Protein AF-A0A7S4RTB8-F1 (afdb_monomer)

Foldseek 3Di:
DDDPPVLLVLLVVLCVVLVHDPPDQPDPVPDDPCLAVVDDPQLSSLVSSLVSVCVVVVADLQQWKAFSVDRSVLNQIDRQNAHGQQALQTFIARSNVRYTDWLLVLVVSLVDPSVPDDCVPPDRSRSSNCSNPDHRPVVVVVVVVVVVLPDDPVPPDPPPPPPDDDPDPPPSPPPPPPPPDDPPPDDDPPPPPPSPPPPPDPVVVVVVPDDDDDDDDDPDDPVNVVVVVVVVVVVVVD

Radius of gyration: 23.36 Å; Cα contacts (8 Å, |Δi|>4): 187; chains: 1; bounding box: 62×58×66 Å

Nearest PDB structures (foldseek):
  7r77-assembly1_A  TM=8.085E-01  e=1.487E-06  Cryptococcus neoformans H99
  7t02-assembly1_A  TM=8.379E-01  e=3.139E-06  Cryptococcus neoformans H99
  7r76-assembly1_A  TM=8.372E-01  e=1.759E-05  Cryptococcus neoformans H99
  7r78-assembly1_A  TM=8.282E-01  e=3.505E-05  Cryptococcus neoformans H99

Organism: NCBI:txid311494

InterPro domains:
  IPR029063 S-adenosyl-L-methionine-dependent methyltransferase superfamily [SSF53335] (72-144)

Secondary structure (DSSP, 8-state):
-PPPHHHHHHHHHHHHHTT--TT--TTGGGSPTTSSTT--HHHHHHHHHHHHHHHHHT--TTT-EEESSS-GGG--EE-SSPPPPP-TT--EEETTTTEEPPHHHHHHHTT--GGGS--TT--HHHHHHHHHHSPPHHHHHHHHHHHHHH---S-SS--------------S----TT----TT---------TT-S----THHHHTTSS-----------HHHHHHHHHHHHHHHT-

Sequence (238 aa):
AACSRYTEALFRTKREELGLSAGERPYSGQRPQGWFPHGTEKMVQQLDIVHTAAERRGLDMSFLLADLSQQVSRGAWRDDGNAPTLTTCCQ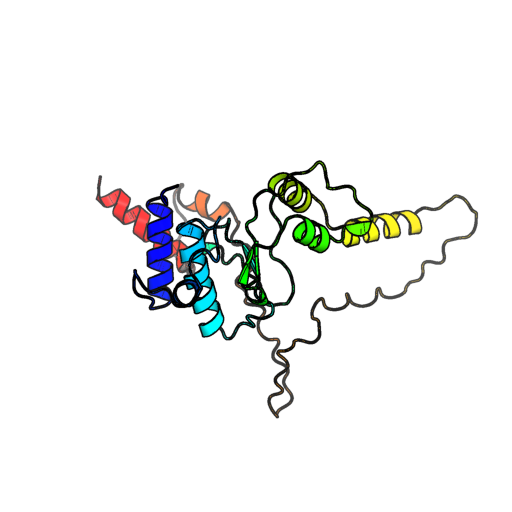LYCFARHRPVVGEECLWLQGFPIEALDLSAHTEAERIFLAGNAMSVPAVGAVLFAALTAVDWGGGGRVSRVERELPVPINAQRPDARQLVEPQGSAVLARCSQLLLDDDSEEAICAAAGETAPAEEAPWSRRAAVLVALLRDLAAER

Solvent-accessible surface area (backbone atoms only — not comparable to full-atom values): 14998 Å² total; per-residue (Å²): 131,84,76,52,73,67,58,50,52,51,49,52,52,54,30,53,78,65,74,43,60,97,83,65,44,84,50,64,66,77,51,65,89,73,69,59,77,86,58,46,72,69,37,52,54,44,47,25,50,52,47,54,53,32,62,77,68,69,52,46,51,76,36,26,28,35,41,52,60,56,61,80,86,70,59,53,51,29,48,80,70,48,77,57,87,62,39,52,73,58,39,39,31,30,57,64,74,67,40,70,62,51,23,70,56,44,29,45,74,34,54,48,67,63,95,81,51,90,57,85,90,52,53,62,67,54,34,28,28,51,32,23,70,51,75,42,41,65,62,56,50,51,53,53,51,53,50,64,73,68,56,83,86,79,74,92,64,78,77,75,80,74,85,60,78,72,74,71,72,75,57,82,65,57,82,56,96,71,75,74,80,64,101,75,86,72,87,70,74,75,71,71,67,85,75,78,62,80,85,77,58,72,65,71,66,60,65,77,76,62,86,86,80,83,96,68,93,71,86,68,52,74,64,57,53,51,53,54,51,53,52,48,55,64,60,70,76,109

Structure (mmCIF, N/CA/C/O backbone):
data_AF-A0A7S4RTB8-F1
#
_entry.id   AF-A0A7S4RTB8-F1
#
loop_
_atom_site.group_PDB
_atom_site.id
_atom_site.type_symbol
_atom_site.label_atom_id
_atom_site.label_alt_id
_atom_site.label_comp_id
_atom_site.label_asym_id
_atom_site.label_entity_id
_atom_site.label_seq_id
_atom_site.pdbx_PDB_ins_code
_atom_site.Cartn_x
_atom_site.Cartn_y
_atom_site.Cartn_z
_atom_site.occupancy
_atom_site.B_iso_or_equiv
_atom_site.auth_seq_id
_atom_site.auth_comp_id
_atom_site.auth_asym_id
_atom_site.auth_atom_id
_atom_site.pdbx_PDB_model_num
ATOM 1 N N . ALA A 1 1 ? -5.189 15.965 11.845 1.00 50.16 1 ALA A N 1
ATOM 2 C CA . ALA A 1 1 ? -6.258 16.695 11.133 1.00 50.16 1 ALA A CA 1
ATOM 3 C C . ALA A 1 1 ? -7.596 16.061 11.487 1.00 50.16 1 ALA A C 1
ATOM 5 O O . ALA A 1 1 ? -7.656 14.836 11.537 1.00 50.16 1 ALA A O 1
ATOM 6 N N . ALA A 1 2 ? -8.619 16.862 11.791 1.00 58.41 2 ALA A N 1
ATOM 7 C CA . ALA A 1 2 ? -9.965 16.345 12.036 1.00 58.41 2 ALA A CA 1
ATOM 8 C C . ALA A 1 2 ? -10.526 15.710 10.753 1.00 58.41 2 ALA A C 1
ATOM 10 O O . ALA A 1 2 ? -10.225 16.164 9.647 1.00 58.41 2 ALA A O 1
ATOM 11 N N . CYS A 1 3 ? -11.294 14.634 10.904 1.00 69.19 3 CYS A N 1
ATOM 12 C CA . CYS A 1 3 ? -11.954 13.966 9.793 1.00 69.19 3 CYS A CA 1
ATOM 13 C C . CYS A 1 3 ? -13.051 14.890 9.230 1.00 69.19 3 CYS A C 1
ATOM 15 O O . CYS A 1 3 ? -13.688 15.622 9.985 1.00 69.19 3 CYS A O 1
ATOM 17 N N . SER A 1 4 ? -13.266 14.917 7.912 1.00 84.75 4 SER A N 1
ATOM 18 C CA . SER A 1 4 ? -14.396 15.684 7.371 1.00 84.75 4 SER A CA 1
ATOM 19 C C . SER A 1 4 ? -15.713 15.005 7.764 1.00 84.75 4 SER A C 1
ATOM 21 O O . SER A 1 4 ? -15.767 13.778 7.849 1.00 84.75 4 SER A O 1
ATOM 23 N N . ARG A 1 5 ? -16.797 15.778 7.931 1.00 86.62 5 ARG A N 1
ATOM 24 C CA . ARG A 1 5 ? -18.135 15.228 8.243 1.00 86.62 5 ARG A CA 1
ATOM 25 C C . ARG A 1 5 ? -18.568 14.135 7.260 1.00 86.62 5 ARG A C 1
ATOM 27 O O . ARG A 1 5 ? -19.199 13.159 7.649 1.00 86.62 5 ARG A O 1
ATOM 34 N N . TYR A 1 6 ? -18.196 14.291 5.988 1.00 86.81 6 TYR A N 1
ATOM 35 C CA . TYR A 1 6 ? -18.439 13.291 4.951 1.00 86.81 6 TYR A CA 1
ATOM 36 C C . TYR A 1 6 ? -17.693 11.979 5.229 1.00 86.81 6 TYR A C 1
ATOM 38 O O . TYR A 1 6 ? -18.288 10.904 5.203 1.00 86.81 6 TYR A O 1
ATOM 46 N N . THR A 1 7 ? -16.401 12.057 5.551 1.00 86.06 7 THR A N 1
ATOM 47 C CA . THR A 1 7 ? -15.597 10.870 5.858 1.00 86.06 7 THR A CA 1
ATOM 48 C C . THR A 1 7 ? -16.079 10.182 7.139 1.00 86.06 7 THR A C 1
ATOM 50 O O . THR A 1 7 ? -16.134 8.955 7.183 1.00 86.06 7 THR A O 1
ATOM 53 N N . GLU A 1 8 ? -16.508 10.938 8.152 1.00 89.25 8 GLU A N 1
ATOM 54 C CA . GLU A 1 8 ? -17.132 10.379 9.362 1.00 89.25 8 GLU A CA 1
ATOM 55 C C . GLU A 1 8 ? -18.439 9.638 9.049 1.00 89.25 8 GLU A C 1
ATOM 57 O O . GLU A 1 8 ? -18.653 8.530 9.542 1.00 89.25 8 GLU A O 1
ATOM 62 N N . ALA A 1 9 ? -19.294 10.197 8.187 1.00 89.94 9 ALA A N 1
ATOM 63 C CA . ALA A 1 9 ? -20.524 9.538 7.752 1.00 89.94 9 ALA A CA 1
ATOM 64 C C . ALA A 1 9 ? -20.242 8.235 6.981 1.00 89.94 9 ALA A C 1
ATOM 66 O O . ALA A 1 9 ? -20.921 7.227 7.204 1.00 89.94 9 ALA A O 1
ATOM 67 N N . LEU A 1 10 ? -19.211 8.221 6.127 1.00 90.06 10 LEU A N 1
ATOM 68 C CA . LEU A 1 10 ? -18.758 7.006 5.444 1.00 90.06 10 LEU A CA 1
ATOM 69 C C . LEU A 1 10 ? -18.268 5.947 6.431 1.00 90.06 10 LEU A C 1
ATOM 71 O O . LEU A 1 10 ? -18.615 4.775 6.288 1.00 90.06 10 LEU A O 1
ATOM 75 N N . PHE A 1 11 ? -17.488 6.343 7.439 1.00 91.81 11 PHE A N 1
ATOM 76 C CA . PHE A 1 11 ? -17.044 5.421 8.476 1.00 91.81 11 PHE A CA 1
ATOM 77 C C . PHE A 1 11 ? -18.213 4.846 9.257 1.00 91.81 11 PHE A C 1
ATOM 79 O O . PHE A 1 11 ? -18.291 3.628 9.393 1.00 91.81 11 PHE A O 1
ATOM 86 N N . ARG A 1 12 ? -19.157 5.681 9.698 1.00 91.94 12 ARG A N 1
ATOM 87 C CA . ARG A 1 12 ? -20.367 5.223 10.387 1.00 91.94 12 ARG A CA 1
ATOM 88 C C . ARG A 1 12 ? -21.129 4.194 9.551 1.00 91.94 12 ARG A C 1
ATOM 90 O O . ARG A 1 12 ? -21.369 3.093 10.032 1.00 91.94 12 ARG A O 1
ATOM 97 N N . THR A 1 13 ? -21.383 4.504 8.280 1.00 92.56 13 THR A N 1
ATOM 98 C CA . THR A 1 13 ? -22.082 3.598 7.353 1.00 92.56 13 THR A CA 1
ATOM 99 C C . THR A 1 13 ? -21.343 2.266 7.204 1.00 92.56 13 THR A C 1
ATOM 101 O O . THR A 1 13 ? -21.940 1.200 7.317 1.00 92.56 13 THR A O 1
ATOM 104 N N . LYS A 1 14 ? -20.017 2.293 7.002 1.00 92.56 14 LYS A N 1
ATOM 105 C CA . LYS A 1 14 ? -19.217 1.064 6.875 1.00 92.56 14 LYS A CA 1
ATOM 106 C C . LYS A 1 14 ? -19.160 0.243 8.152 1.00 92.56 14 LYS A C 1
ATOM 108 O O . LYS A 1 14 ? -19.120 -0.981 8.079 1.00 92.56 14 LYS A O 1
ATOM 113 N N . ARG A 1 15 ? -19.170 0.890 9.311 1.00 93.81 15 ARG A N 1
ATOM 114 C CA . ARG A 1 15 ? -19.236 0.200 10.598 1.00 93.81 15 ARG A CA 1
ATOM 115 C C . ARG A 1 15 ? -20.595 -0.457 10.795 1.00 93.81 15 ARG A C 1
ATOM 117 O O . ARG A 1 15 ? -20.623 -1.630 11.137 1.00 93.81 15 ARG A O 1
ATOM 124 N N . GLU A 1 16 ? -21.686 0.234 10.483 1.00 94.00 16 GLU A N 1
ATOM 125 C CA . GLU A 1 16 ? -23.046 -0.317 10.529 1.00 94.00 16 GLU A CA 1
ATOM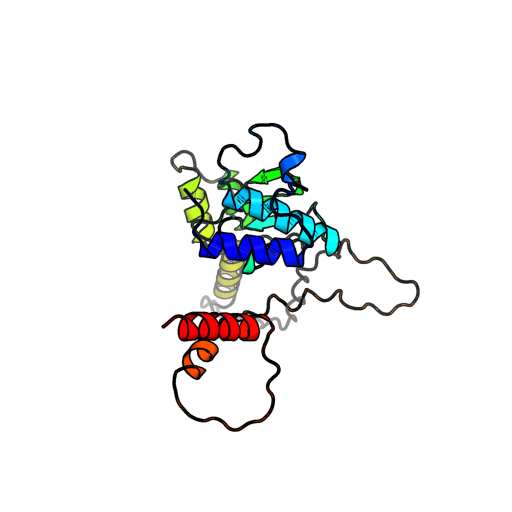 126 C C . GLU A 1 16 ? -23.216 -1.516 9.580 1.00 94.00 16 GLU A C 1
ATOM 128 O O . GLU A 1 16 ? -23.712 -2.559 10.003 1.00 94.00 16 GLU A O 1
ATOM 133 N N . GLU A 1 17 ? -22.720 -1.430 8.338 1.00 92.38 17 GLU A N 1
ATOM 134 C CA . GLU A 1 17 ? -22.683 -2.564 7.393 1.00 92.38 17 GLU A CA 1
ATOM 135 C C . GLU A 1 17 ? -21.934 -3.777 7.974 1.00 92.38 17 GLU A C 1
ATOM 137 O O . GLU A 1 17 ? -22.298 -4.933 7.744 1.00 92.38 17 GLU A O 1
ATOM 142 N N . LEU A 1 18 ? -20.873 -3.511 8.734 1.00 92.62 18 LEU A N 1
ATOM 143 C CA . LEU A 1 18 ? -20.081 -4.514 9.429 1.00 92.62 18 LEU A CA 1
ATOM 144 C C . LEU A 1 18 ? -20.578 -4.769 10.857 1.00 92.62 18 LEU A C 1
ATOM 146 O O . LEU A 1 18 ? -19.862 -5.397 11.621 1.00 92.62 18 LEU A O 1
ATOM 150 N N . GLY A 1 19 ? -21.776 -4.334 11.252 1.00 93.25 19 GLY A N 1
ATOM 151 C CA . GLY A 1 19 ? -22.317 -4.543 12.601 1.00 93.25 19 GLY A CA 1
ATOM 152 C C . GLY A 1 19 ? -21.387 -4.110 13.744 1.00 93.25 19 GLY A C 1
ATOM 153 O O . GLY A 1 19 ? -21.468 -4.684 14.824 1.00 93.25 19 GLY A O 1
ATOM 154 N N . LEU A 1 20 ? -20.483 -3.161 13.495 1.00 93.12 20 LEU A N 1
ATOM 155 C CA . LEU A 1 20 ? -19.553 -2.608 14.472 1.00 93.12 20 LEU A CA 1
ATOM 156 C C . LEU A 1 20 ? -20.195 -1.409 15.163 1.00 93.12 20 LEU A C 1
ATOM 158 O O . LEU A 1 20 ? -20.683 -0.487 14.502 1.00 93.12 20 LEU A O 1
ATOM 162 N N . SER A 1 21 ? -20.117 -1.355 16.490 1.00 92.19 21 SER A N 1
ATOM 163 C CA . SER A 1 21 ? -20.550 -0.163 17.232 1.00 92.19 21 SER A CA 1
ATOM 164 C C . SER A 1 21 ? -19.598 1.019 16.989 1.00 92.19 21 SER A C 1
ATOM 166 O O . SER A 1 21 ? -18.454 0.827 16.581 1.00 92.19 21 SER A O 1
ATOM 168 N N . ALA A 1 22 ? -20.020 2.264 17.230 1.00 85.50 22 ALA A N 1
ATOM 169 C CA . ALA A 1 22 ? -19.208 3.450 16.910 1.00 85.50 22 ALA A CA 1
ATOM 170 C C . ALA A 1 22 ? -17.823 3.476 17.599 1.00 85.50 22 ALA A C 1
ATOM 172 O O . ALA A 1 22 ? -16.861 3.973 17.019 1.00 85.50 22 ALA A O 1
ATOM 173 N N . GLY A 1 23 ? -17.710 2.918 18.809 1.00 87.19 23 GLY A N 1
ATOM 174 C CA . GLY A 1 23 ? -16.473 2.911 19.601 1.00 87.19 23 GLY A CA 1
ATOM 175 C C . GLY A 1 23 ? -15.638 1.633 19.503 1.00 87.19 23 GLY A C 1
ATOM 176 O O . GLY A 1 23 ? -14.578 1.560 20.116 1.00 87.19 23 GLY A O 1
ATOM 177 N N . GLU A 1 24 ? -16.098 0.616 18.776 1.00 93.75 24 GLU A N 1
ATOM 178 C CA . GLU A 1 24 ? -15.451 -0.699 18.753 1.00 93.75 24 GLU A CA 1
ATOM 179 C C . GLU A 1 24 ? -14.085 -0.671 18.054 1.00 93.75 24 GLU A C 1
ATOM 181 O O . GLU A 1 24 ? -13.944 -0.136 16.954 1.00 93.75 24 GLU A O 1
ATOM 186 N N . ARG A 1 25 ? -13.066 -1.278 18.660 1.00 94.88 25 ARG A N 1
ATOM 187 C CA . ARG A 1 25 ? -11.695 -1.294 18.123 1.00 94.88 25 ARG A CA 1
ATOM 188 C C . ARG A 1 25 ? -11.180 -2.725 18.001 1.00 94.88 25 ARG A C 1
ATOM 190 O O . ARG A 1 25 ? -10.267 -3.096 18.741 1.00 94.88 25 ARG A O 1
ATOM 197 N N . PRO A 1 26 ? -11.781 -3.545 17.121 1.00 94.88 26 PRO A N 1
ATOM 198 C CA . PRO A 1 26 ? -11.472 -4.968 17.030 1.00 94.88 26 PRO A CA 1
ATOM 199 C C . PRO A 1 26 ? -10.004 -5.219 16.689 1.00 94.88 26 PRO A C 1
ATOM 201 O O . PRO A 1 26 ? -9.429 -6.174 17.199 1.00 94.88 26 PRO A O 1
ATOM 204 N N . TYR A 1 27 ? -9.374 -4.340 15.903 1.00 95.81 27 TYR A N 1
ATOM 205 C CA . TYR A 1 27 ? -7.969 -4.475 15.539 1.00 95.81 27 TYR A CA 1
ATOM 206 C C . TYR A 1 27 ? -7.066 -3.577 16.374 1.00 95.81 27 TYR A C 1
ATOM 208 O O . TYR A 1 27 ? -6.118 -4.047 17.006 1.00 95.81 27 TYR A O 1
ATOM 216 N N . SER A 1 28 ? -7.336 -2.271 16.389 1.00 95.06 28 SER A N 1
ATOM 217 C CA . SER A 1 28 ? -6.425 -1.305 17.001 1.00 95.06 28 SER A CA 1
ATOM 218 C C . SER A 1 28 ? -6.445 -1.353 18.527 1.00 95.06 28 SER A C 1
ATOM 220 O O . SER A 1 28 ? -5.458 -0.974 19.150 1.00 95.06 28 SER A O 1
ATOM 222 N N . GLY A 1 29 ? -7.543 -1.815 19.136 1.00 94.31 29 GLY A N 1
ATOM 223 C CA . GLY A 1 29 ? -7.694 -1.918 20.590 1.00 94.31 29 GLY A CA 1
ATOM 224 C C . GLY A 1 29 ? -6.820 -3.003 21.217 1.00 94.31 29 GLY A C 1
ATOM 225 O O . GLY A 1 29 ? -6.511 -2.932 22.400 1.00 94.31 29 GLY A O 1
ATOM 226 N N . GLN A 1 30 ? -6.374 -3.976 20.419 1.00 93.69 30 GLN A N 1
ATOM 227 C CA . GLN A 1 30 ? -5.489 -5.059 20.860 1.00 93.69 30 GLN A CA 1
ATOM 228 C C . GLN A 1 30 ? -4.000 -4.688 20.766 1.00 93.69 30 GLN A C 1
ATOM 230 O O . GLN A 1 30 ? -3.131 -5.496 21.093 1.00 93.69 30 GLN A O 1
ATOM 235 N N . ARG A 1 31 ? -3.676 -3.492 20.261 1.00 94.44 31 ARG A N 1
ATOM 236 C CA . ARG A 1 31 ? -2.298 -3.080 19.979 1.00 94.44 31 ARG A CA 1
ATOM 237 C C . ARG A 1 31 ? -1.711 -2.268 21.134 1.00 94.44 31 ARG A C 1
ATOM 239 O O . ARG A 1 31 ? -2.439 -1.524 21.790 1.00 94.44 31 ARG A O 1
ATOM 246 N N . PRO A 1 32 ? -0.392 -2.377 21.380 1.00 94.06 32 PRO A N 1
ATOM 247 C CA . PRO A 1 32 ? 0.254 -1.619 22.443 1.00 94.06 32 PRO A CA 1
ATOM 248 C C . PRO A 1 32 ? 0.169 -0.113 22.177 1.00 94.06 32 PRO A C 1
ATOM 250 O O . PRO A 1 32 ? 0.070 0.338 21.036 1.00 94.06 32 PRO A O 1
ATOM 253 N N . GLN A 1 33 ? 0.231 0.691 23.233 1.00 89.94 33 GLN A N 1
ATOM 254 C CA . GLN A 1 33 ? 0.210 2.144 23.091 1.00 89.94 33 GLN A CA 1
ATOM 255 C C . GLN A 1 33 ? 1.384 2.628 22.222 1.00 89.94 33 GLN A C 1
ATOM 257 O O . GLN A 1 33 ? 2.512 2.171 22.378 1.00 89.94 33 GLN A O 1
ATOM 262 N N . GLY A 1 34 ? 1.114 3.555 21.297 1.00 88.81 34 GLY A N 1
ATOM 263 C CA . GLY A 1 34 ? 2.139 4.126 20.414 1.00 88.81 34 GLY A CA 1
ATOM 264 C C . GLY A 1 34 ? 2.570 3.233 19.244 1.00 88.81 34 GLY A C 1
ATOM 265 O O . GLY A 1 34 ? 3.499 3.598 18.534 1.00 88.81 34 GLY A O 1
ATOM 266 N N . TRP A 1 35 ? 1.897 2.102 19.002 1.00 94.81 35 TRP A N 1
ATOM 267 C CA . TRP A 1 35 ? 2.244 1.162 17.927 1.00 94.81 35 TRP A CA 1
ATOM 268 C C . TRP A 1 35 ? 2.177 1.764 16.510 1.00 94.81 35 TRP A C 1
ATOM 270 O O . TRP A 1 35 ? 2.913 1.339 15.623 1.00 94.81 35 TRP A O 1
ATOM 280 N N . PHE A 1 36 ? 1.307 2.757 16.299 1.00 93.88 36 PHE A N 1
ATOM 281 C CA . PHE A 1 36 ? 1.163 3.473 15.032 1.00 93.88 36 PHE A CA 1
ATOM 282 C C . PHE A 1 36 ? 1.337 4.984 15.252 1.00 93.88 36 PHE A C 1
ATOM 284 O O . PHE A 1 36 ? 0.358 5.731 15.233 1.00 93.88 36 PHE A O 1
ATOM 291 N N . PRO A 1 37 ? 2.574 5.456 15.489 1.00 88.25 37 PRO A N 1
ATOM 292 C CA . PRO A 1 37 ? 2.828 6.811 15.987 1.00 88.25 37 PRO A CA 1
ATOM 293 C C . PRO A 1 37 ? 2.447 7.910 14.986 1.00 88.25 37 PRO A C 1
ATOM 295 O O . PRO A 1 37 ? 2.074 9.008 15.386 1.00 88.25 37 PRO A O 1
ATOM 298 N N . HIS A 1 38 ? 2.502 7.611 13.687 1.00 89.06 38 HIS A N 1
ATOM 299 C CA . HIS A 1 38 ? 2.125 8.534 12.610 1.00 89.06 38 HIS A CA 1
ATOM 300 C C . HIS A 1 38 ? 0.690 8.312 12.102 1.00 89.06 38 HIS A C 1
ATOM 302 O O . HIS A 1 38 ? 0.245 8.988 11.176 1.00 89.06 38 HIS A O 1
ATOM 308 N N . GLY A 1 39 ? -0.040 7.362 12.695 1.00 91.00 39 GLY A N 1
ATOM 309 C CA . GLY A 1 39 ? -1.400 7.025 12.302 1.00 91.00 39 GLY A CA 1
ATOM 310 C C . GLY A 1 39 ? -2.385 8.115 12.709 1.00 91.00 39 GLY A C 1
ATOM 311 O O . GLY A 1 39 ? -2.491 8.480 13.877 1.00 91.00 39 GLY A O 1
ATOM 312 N N . THR A 1 40 ? -3.147 8.624 11.745 1.00 92.81 40 THR A N 1
ATOM 313 C CA . THR A 1 40 ? -4.277 9.512 12.048 1.00 92.81 40 THR A CA 1
ATOM 314 C C . THR A 1 40 ? -5.482 8.708 12.534 1.00 92.81 40 THR A C 1
ATOM 316 O O . THR A 1 40 ? -5.642 7.541 12.186 1.00 92.81 40 THR A O 1
ATOM 319 N N . GLU A 1 41 ? -6.395 9.353 13.257 1.00 91.25 41 GLU A N 1
ATOM 320 C CA . GLU A 1 41 ? -7.653 8.737 13.703 1.00 91.25 41 GLU A CA 1
ATOM 321 C C . GLU A 1 41 ? -8.447 8.101 12.540 1.00 91.25 41 GLU A C 1
ATOM 323 O O . GLU A 1 41 ? -8.971 6.994 12.656 1.00 91.25 41 GLU A O 1
ATOM 328 N N . LYS A 1 42 ? -8.429 8.751 11.367 1.00 92.25 42 LYS A N 1
ATOM 329 C CA . LYS A 1 42 ? -8.993 8.236 10.109 1.00 92.25 42 LYS A CA 1
ATOM 330 C C . LYS A 1 42 ? -8.372 6.896 9.702 1.00 92.25 42 LYS A C 1
ATOM 332 O O . LYS A 1 42 ? -9.085 5.966 9.341 1.00 92.25 42 LYS A O 1
ATOM 337 N N . MET A 1 43 ? -7.047 6.794 9.757 1.00 94.56 43 MET A N 1
ATOM 338 C CA . MET A 1 43 ? -6.318 5.573 9.400 1.00 94.56 43 MET A CA 1
ATOM 339 C C . MET A 1 43 ? -6.599 4.446 10.393 1.00 94.56 43 MET A C 1
ATOM 341 O O . MET A 1 43 ? -6.816 3.312 9.980 1.00 94.56 43 MET A O 1
ATOM 345 N N . VAL A 1 44 ? -6.651 4.760 11.690 1.00 94.25 44 VAL A N 1
ATOM 346 C CA . VAL A 1 44 ? -6.949 3.779 12.741 1.00 94.25 44 VAL A CA 1
ATOM 347 C C . VAL A 1 44 ? -8.370 3.226 12.590 1.00 94.25 44 VAL A C 1
ATOM 349 O O . VAL A 1 44 ? -8.545 2.012 12.576 1.00 94.25 44 VAL A O 1
ATOM 352 N N . GLN A 1 45 ? -9.376 4.081 12.375 1.00 93.69 45 GLN A N 1
ATOM 353 C CA . GLN A 1 45 ? -10.744 3.619 12.090 1.00 93.69 45 GLN A CA 1
ATOM 354 C C . GLN A 1 45 ? -10.824 2.767 10.822 1.00 93.69 45 GLN A C 1
ATOM 356 O O . GLN A 1 45 ? -11.538 1.765 10.789 1.00 93.69 45 GLN A O 1
ATOM 361 N N . GLN A 1 46 ? -10.085 3.150 9.779 1.00 95.19 46 GLN A N 1
ATOM 362 C CA . GLN A 1 46 ? -10.025 2.379 8.545 1.00 95.19 46 GLN A CA 1
ATOM 363 C C . GLN A 1 46 ? -9.413 0.993 8.776 1.00 95.19 46 GLN A C 1
ATOM 365 O O . GLN A 1 46 ? -9.939 0.023 8.245 1.00 95.19 46 GLN A O 1
ATOM 370 N N . LEU A 1 47 ? -8.374 0.872 9.605 1.00 95.88 47 LEU A N 1
ATOM 371 C CA . LEU A 1 47 ? -7.780 -0.419 9.958 1.00 95.88 47 LEU A CA 1
ATOM 372 C C . LEU A 1 47 ? -8.765 -1.354 10.660 1.00 95.88 47 LEU A C 1
ATOM 374 O O . LEU A 1 47 ? -8.845 -2.522 10.294 1.00 95.88 47 LEU A O 1
ATOM 378 N N . ASP A 1 48 ? -9.541 -0.846 11.618 1.00 95.94 48 ASP A N 1
ATOM 379 C CA . ASP A 1 48 ? -10.569 -1.634 12.310 1.00 95.94 48 ASP A CA 1
ATOM 380 C C . ASP A 1 48 ? -11.634 -2.169 11.341 1.00 95.94 48 ASP A C 1
ATOM 382 O O . ASP A 1 48 ? -12.060 -3.324 11.429 1.00 95.94 48 ASP A O 1
ATOM 386 N N . ILE A 1 49 ? -12.046 -1.332 10.387 1.00 95.44 49 ILE A N 1
ATOM 387 C CA . ILE A 1 49 ? -13.028 -1.693 9.359 1.00 95.44 49 ILE A CA 1
ATOM 388 C C . ILE A 1 49 ? -12.452 -2.726 8.398 1.00 95.44 49 ILE A C 1
ATOM 390 O O . ILE A 1 49 ? -13.108 -3.729 8.126 1.00 95.44 49 ILE A O 1
ATOM 394 N N . VAL A 1 50 ? -11.234 -2.505 7.898 1.00 95.75 50 VAL A N 1
ATOM 395 C CA . VAL A 1 50 ? -10.557 -3.431 6.982 1.00 95.75 50 VAL A CA 1
ATOM 396 C C . VAL A 1 50 ? -10.355 -4.784 7.652 1.00 95.75 50 VAL A C 1
ATOM 398 O O . VAL A 1 50 ? -10.682 -5.798 7.048 1.00 95.75 50 VAL A O 1
ATOM 401 N N . HIS A 1 51 ? -9.896 -4.804 8.903 1.00 96.12 51 HIS A N 1
ATOM 402 C CA . HIS A 1 51 ? -9.719 -6.035 9.666 1.00 96.12 51 HIS A CA 1
ATOM 403 C C . HIS A 1 51 ? -11.029 -6.809 9.806 1.00 96.12 51 HIS A C 1
ATOM 405 O O . HIS A 1 51 ? -11.106 -7.970 9.427 1.00 96.12 51 HIS A O 1
ATOM 411 N N . THR A 1 52 ? -12.088 -6.146 10.269 1.00 95.69 52 THR A N 1
ATOM 412 C CA . THR A 1 52 ? -13.394 -6.794 10.460 1.00 95.69 52 THR A CA 1
ATOM 413 C C . THR A 1 52 ? -13.967 -7.295 9.136 1.00 95.69 52 THR A C 1
ATOM 415 O O . THR A 1 52 ? -14.533 -8.386 9.061 1.00 95.69 52 THR A O 1
ATOM 418 N N . ALA A 1 53 ? -13.822 -6.510 8.064 1.00 93.75 53 ALA A N 1
ATOM 419 C CA . ALA A 1 53 ? -14.234 -6.919 6.730 1.00 93.75 53 ALA A CA 1
ATOM 420 C C . ALA A 1 53 ? -13.435 -8.134 6.242 1.00 93.75 53 ALA A C 1
ATOM 422 O O . ALA A 1 53 ? -14.019 -9.036 5.644 1.00 93.75 53 ALA A O 1
ATOM 423 N N . ALA A 1 54 ? -12.128 -8.164 6.501 1.00 93.06 54 ALA A N 1
ATOM 424 C CA . ALA A 1 54 ? -11.248 -9.262 6.139 1.00 93.06 54 ALA A CA 1
ATOM 425 C C . ALA A 1 54 ? -11.586 -10.543 6.913 1.00 93.06 54 ALA A C 1
ATOM 427 O O . ALA A 1 54 ? -11.768 -11.583 6.286 1.00 93.06 54 ALA A O 1
ATOM 428 N N . GLU A 1 55 ? -11.786 -10.467 8.232 1.00 93.69 55 GLU A N 1
ATOM 429 C CA . GLU A 1 55 ? -12.197 -11.613 9.056 1.00 93.69 55 GLU A CA 1
ATOM 430 C C . GLU A 1 55 ? -13.528 -12.200 8.584 1.00 93.69 55 GLU A C 1
ATOM 432 O O . GLU A 1 55 ? -13.640 -13.402 8.356 1.00 93.69 55 GLU A O 1
ATOM 437 N N . ARG A 1 56 ? -14.536 -11.350 8.353 1.00 92.50 56 ARG A N 1
ATOM 438 C CA . ARG A 1 56 ? -15.863 -11.796 7.894 1.00 92.50 56 ARG A CA 1
ATOM 439 C C . ARG A 1 56 ? -15.847 -12.438 6.517 1.00 92.50 56 ARG A C 1
ATOM 441 O O . ARG A 1 56 ? -16.698 -13.272 6.225 1.00 92.50 56 ARG A O 1
ATOM 448 N N . ARG A 1 57 ? -14.923 -12.014 5.657 1.00 90.44 57 ARG A N 1
ATOM 449 C CA . ARG A 1 57 ? -14.752 -12.556 4.304 1.00 90.44 57 ARG A CA 1
ATOM 450 C C . ARG A 1 57 ? -13.782 -13.738 4.258 1.00 90.44 57 ARG A C 1
ATOM 452 O O . ARG A 1 57 ? -13.602 -14.293 3.181 1.00 90.44 57 ARG A O 1
ATOM 459 N N . GLY A 1 58 ? -13.164 -14.113 5.381 1.00 89.06 58 GLY A N 1
ATOM 460 C CA . GLY A 1 58 ? -12.148 -15.164 5.424 1.00 89.06 58 GLY A CA 1
ATOM 461 C C . GLY A 1 58 ? -10.896 -14.821 4.611 1.00 89.06 58 GLY A C 1
ATOM 462 O O . GLY A 1 58 ? -10.313 -15.707 3.989 1.00 89.06 58 GLY A O 1
ATOM 463 N N . LEU A 1 59 ? -10.515 -13.538 4.557 1.00 88.12 59 LEU A N 1
ATOM 464 C CA . LEU A 1 59 ? -9.297 -13.110 3.867 1.00 88.12 59 LEU A CA 1
ATOM 465 C C . LEU A 1 59 ? -8.059 -13.489 4.682 1.00 88.12 59 LEU A C 1
ATOM 467 O O . LEU A 1 59 ? -8.075 -13.515 5.913 1.00 88.12 59 LEU A O 1
ATOM 471 N N . ASP A 1 60 ? -6.963 -13.734 3.976 1.00 88.44 60 ASP A N 1
ATOM 472 C CA . ASP A 1 60 ? -5.688 -14.092 4.582 1.00 88.44 60 ASP A CA 1
ATOM 473 C C . ASP A 1 60 ? -4.953 -12.840 5.078 1.00 88.44 60 ASP A C 1
ATOM 475 O O . ASP A 1 60 ? -4.393 -12.060 4.303 1.00 88.44 60 ASP A O 1
ATOM 479 N N . MET A 1 61 ? -4.928 -12.669 6.399 1.00 89.38 61 MET A N 1
ATOM 480 C CA . MET A 1 61 ? -4.241 -11.562 7.068 1.00 89.38 61 MET A CA 1
ATOM 481 C C . MET A 1 61 ? -2.723 -11.563 6.832 1.00 89.38 61 MET A C 1
ATOM 483 O O . MET A 1 61 ? -2.093 -10.509 6.940 1.00 89.38 61 MET A O 1
ATOM 487 N N . SER A 1 62 ? -2.122 -12.709 6.490 1.00 89.00 62 SER A N 1
ATOM 488 C CA . SER A 1 62 ? -0.693 -12.818 6.180 1.00 89.00 62 SER A CA 1
ATOM 489 C C . SER A 1 62 ? -0.321 -12.153 4.853 1.00 89.00 62 SER A C 1
ATOM 491 O O . SER A 1 62 ? 0.819 -11.714 4.694 1.00 89.00 62 SER A O 1
ATOM 493 N N . PHE A 1 63 ? -1.272 -12.018 3.928 1.00 87.56 63 PHE A N 1
ATOM 494 C CA . PHE A 1 63 ? -1.077 -11.322 2.652 1.00 87.56 63 PHE A CA 1
ATOM 495 C C . PHE A 1 63 ? -1.863 -10.015 2.545 1.00 87.56 63 PHE A C 1
ATOM 497 O O . PHE A 1 63 ? -1.737 -9.318 1.540 1.00 87.56 63 PHE A O 1
ATOM 504 N N . LEU A 1 64 ? -2.639 -9.655 3.572 1.00 92.62 64 LEU A N 1
ATOM 505 C CA . LEU A 1 64 ? -3.472 -8.462 3.548 1.00 92.62 64 LEU A CA 1
ATOM 506 C C . LEU A 1 64 ? -2.631 -7.175 3.611 1.00 92.62 64 LEU A C 1
ATOM 508 O O . LEU A 1 64 ? -1.989 -6.853 4.621 1.00 92.62 64 LEU A O 1
ATOM 512 N N . LEU A 1 65 ? -2.694 -6.411 2.525 1.00 95.12 65 LEU A N 1
ATOM 513 C CA . LEU A 1 65 ? -2.177 -5.056 2.382 1.00 95.12 65 LEU A CA 1
ATOM 514 C C . LEU A 1 65 ? -3.338 -4.091 2.146 1.00 95.12 65 LEU A C 1
ATOM 516 O O . LEU A 1 65 ? -4.183 -4.344 1.292 1.0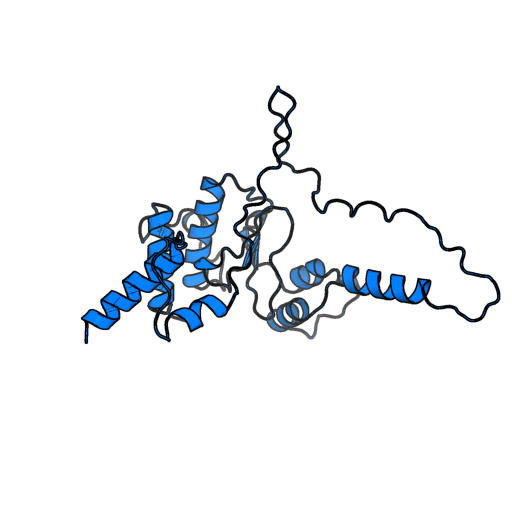0 95.12 65 LEU A O 1
ATOM 520 N N . ALA A 1 66 ? -3.370 -2.969 2.862 1.00 95.31 66 ALA A N 1
ATOM 521 C CA . ALA A 1 66 ? -4.407 -1.947 2.704 1.00 95.31 66 ALA A CA 1
ATOM 522 C C . ALA A 1 66 ? -3.811 -0.552 2.518 1.00 95.31 66 ALA A C 1
ATOM 524 O O . ALA A 1 66 ? -2.925 -0.160 3.271 1.00 95.31 66 ALA A O 1
ATOM 525 N N . ASP A 1 67 ? -4.328 0.218 1.562 1.00 95.38 67 ASP A N 1
ATOM 526 C CA . ASP A 1 67 ? -4.001 1.633 1.403 1.00 95.38 67 ASP A CA 1
ATOM 527 C C . ASP A 1 67 ? -4.910 2.495 2.287 1.00 95.38 67 ASP A C 1
ATOM 529 O O . ASP A 1 67 ? -6.090 2.729 2.004 1.00 95.38 67 ASP A O 1
ATOM 533 N N . LEU A 1 68 ? -4.334 2.996 3.377 1.00 94.75 68 LEU A N 1
ATOM 534 C CA . LEU A 1 68 ? -5.005 3.854 4.346 1.00 94.75 68 LEU A CA 1
ATOM 535 C C . LEU A 1 68 ? -5.099 5.315 3.893 1.00 94.75 68 LEU A C 1
ATOM 537 O O . LEU A 1 68 ? -5.724 6.121 4.586 1.00 94.75 68 LEU A O 1
ATOM 541 N N . SER A 1 69 ? -4.500 5.693 2.759 1.00 91.06 69 SER A N 1
ATOM 542 C CA . SER A 1 69 ? -4.647 7.038 2.189 1.00 91.06 69 SER A CA 1
ATOM 543 C C . SER A 1 69 ? -6.020 7.204 1.528 1.00 91.06 69 SER A C 1
ATOM 545 O O . SER A 1 69 ? -6.661 8.248 1.676 1.00 91.06 69 SER A O 1
ATOM 547 N N . GLN A 1 70 ? -6.540 6.131 0.928 1.00 87.25 70 GLN A N 1
ATOM 548 C CA . GLN A 1 70 ? -7.801 6.108 0.189 1.00 87.25 70 GLN A CA 1
ATOM 549 C C . GLN A 1 70 ? -9.031 6.185 1.095 1.00 87.25 70 GLN A C 1
ATOM 551 O O . GLN A 1 70 ? -8.971 5.946 2.303 1.00 87.25 70 GLN A O 1
ATOM 556 N N . GLN A 1 71 ? -10.180 6.530 0.514 1.00 87.25 71 GLN A N 1
ATOM 557 C CA . GLN A 1 71 ? -11.453 6.471 1.233 1.00 87.25 71 GLN A CA 1
ATOM 558 C C . GLN A 1 71 ? -11.823 5.018 1.550 1.00 87.25 71 GLN A C 1
ATOM 560 O O . GLN A 1 71 ? -11.646 4.127 0.721 1.00 87.25 71 GLN A O 1
ATOM 565 N N . VAL A 1 72 ? -12.427 4.792 2.719 1.00 86.31 72 VAL A N 1
ATOM 566 C CA . VAL A 1 72 ? -12.886 3.462 3.159 1.00 86.31 72 VAL A CA 1
ATOM 567 C C . VAL A 1 72 ? -13.887 2.817 2.189 1.00 86.31 72 VAL A C 1
ATOM 569 O O . VAL A 1 72 ? -13.986 1.596 2.096 1.00 86.31 72 VAL A O 1
ATOM 572 N N . SER A 1 73 ? -14.609 3.632 1.416 1.00 82.19 73 SER A N 1
ATOM 573 C CA . SER A 1 73 ? -15.533 3.185 0.375 1.00 82.19 73 SER A CA 1
ATOM 574 C C . SER A 1 73 ? -14.833 2.524 -0.816 1.00 82.19 73 SER A C 1
ATOM 576 O O . SER A 1 73 ? -15.438 1.656 -1.443 1.00 82.19 73 SER A O 1
ATOM 578 N N . ARG A 1 74 ? -13.578 2.879 -1.125 1.00 83.19 74 ARG A N 1
ATOM 579 C CA . ARG A 1 74 ? -12.863 2.369 -2.307 1.00 83.19 74 ARG A CA 1
ATOM 580 C C . ARG A 1 74 ? -12.427 0.915 -2.182 1.00 83.19 74 ARG A C 1
ATOM 582 O O . ARG A 1 74 ? -12.125 0.305 -3.193 1.00 83.19 74 ARG A O 1
ATOM 589 N N . GLY A 1 75 ? -12.401 0.348 -0.976 1.00 79.31 75 GLY A N 1
ATOM 590 C CA . GLY A 1 75 ? -11.992 -1.047 -0.834 1.00 79.31 75 GLY A CA 1
ATOM 591 C C . GLY A 1 75 ? -10.528 -1.283 -1.211 1.00 79.31 75 GLY A C 1
ATOM 592 O O . GLY A 1 75 ? -10.214 -2.346 -1.729 1.00 79.31 75 GLY A O 1
ATOM 593 N N . ALA A 1 76 ? -9.655 -0.286 -1.015 1.00 87.25 76 ALA A N 1
ATOM 594 C CA . ALA A 1 76 ? -8.270 -0.305 -1.487 1.00 87.25 76 ALA A CA 1
ATOM 595 C C . ALA A 1 76 ? -7.378 -1.227 -0.632 1.00 87.25 76 ALA A C 1
ATOM 597 O O . ALA A 1 76 ? -6.467 -0.774 0.057 1.00 87.25 76 ALA A O 1
ATOM 598 N N . TRP A 1 77 ? -7.667 -2.524 -0.636 1.00 91.88 77 TRP A N 1
ATOM 599 C CA . TRP A 1 77 ? -6.879 -3.561 0.016 1.00 91.88 77 TRP A CA 1
ATOM 600 C C . TRP A 1 77 ? -6.865 -4.838 -0.819 1.00 91.88 77 TRP A C 1
ATOM 602 O O . TRP A 1 77 ? -7.764 -5.083 -1.623 1.00 91.88 77 TRP A O 1
ATOM 612 N N . ARG A 1 78 ? -5.828 -5.647 -0.628 1.00 90.00 78 ARG A N 1
ATOM 613 C CA . ARG A 1 78 ? -5.590 -6.896 -1.349 1.00 90.00 78 ARG A CA 1
ATOM 614 C C . ARG A 1 78 ? -5.008 -7.936 -0.411 1.00 90.00 78 ARG A C 1
ATOM 616 O O . ARG A 1 78 ? -4.218 -7.591 0.459 1.00 90.00 78 ARG A O 1
ATOM 623 N N . ASP A 1 79 ? -5.394 -9.186 -0.600 1.00 88.50 79 ASP A N 1
ATOM 624 C CA . ASP A 1 79 ? -4.977 -10.354 0.181 1.00 88.50 79 ASP A CA 1
ATOM 625 C C . ASP A 1 79 ? -4.475 -11.503 -0.712 1.00 88.50 79 ASP A C 1
ATOM 627 O O . ASP A 1 79 ? -4.290 -12.626 -0.252 1.00 88.50 79 ASP A O 1
ATOM 631 N N . ASP A 1 80 ? -4.255 -11.222 -1.996 1.00 84.56 80 ASP A N 1
ATOM 632 C CA . ASP A 1 80 ? -3.800 -12.159 -3.028 1.00 84.56 80 ASP A CA 1
ATOM 633 C C . ASP A 1 80 ? -2.268 -12.196 -3.164 1.00 84.56 80 ASP A C 1
ATOM 635 O O . ASP A 1 80 ? -1.720 -12.747 -4.116 1.00 84.56 80 ASP A O 1
ATOM 639 N N . GLY A 1 81 ? -1.558 -11.577 -2.220 1.00 81.94 81 GLY A N 1
ATOM 640 C CA . GLY A 1 81 ? -0.104 -11.443 -2.250 1.00 81.94 81 GLY A CA 1
ATOM 641 C C . GLY A 1 81 ? 0.408 -10.339 -3.179 1.00 81.94 81 GLY A C 1
ATOM 642 O O . GLY A 1 81 ? 1.624 -10.165 -3.261 1.00 81.94 81 GLY A O 1
ATOM 643 N N . ASN A 1 82 ? -0.483 -9.579 -3.826 1.00 86.19 82 ASN A N 1
ATOM 644 C CA . ASN A 1 82 ? -0.140 -8.379 -4.583 1.00 86.19 82 ASN A CA 1
ATOM 645 C C . ASN A 1 82 ? -0.404 -7.116 -3.752 1.00 86.19 82 ASN A C 1
ATOM 647 O O . ASN A 1 82 ? -1.298 -7.072 -2.907 1.00 86.19 82 ASN A O 1
ATOM 651 N N . ALA A 1 83 ? 0.357 -6.055 -4.017 1.00 89.81 83 ALA A N 1
ATOM 652 C CA . ALA A 1 83 ? 0.089 -4.747 -3.430 1.00 89.81 83 ALA A CA 1
ATOM 653 C C . ALA A 1 83 ? -1.046 -4.028 -4.185 1.00 89.81 83 ALA A C 1
ATOM 655 O O . ALA A 1 83 ? -1.161 -4.174 -5.406 1.00 89.81 83 ALA A O 1
ATOM 656 N N . PRO A 1 84 ? -1.890 -3.234 -3.496 1.00 90.88 84 PRO A N 1
ATOM 657 C CA . PRO A 1 84 ? -2.698 -2.214 -4.156 1.00 90.88 84 PRO A CA 1
ATOM 658 C C . PRO A 1 84 ? -1.813 -1.263 -4.974 1.00 90.88 84 PRO A C 1
ATOM 660 O O . PRO A 1 84 ? -0.619 -1.130 -4.696 1.00 90.88 84 PRO A O 1
ATOM 663 N N . THR A 1 85 ? -2.402 -0.572 -5.950 1.00 91.12 85 THR A N 1
ATOM 664 C CA . THR A 1 85 ? -1.686 0.424 -6.758 1.00 91.12 85 THR A CA 1
ATOM 665 C C . THR A 1 85 ? -0.989 1.447 -5.865 1.00 91.12 85 THR A C 1
ATOM 667 O O . THR A 1 85 ? -1.626 2.097 -5.033 1.00 91.12 85 THR A O 1
ATOM 670 N N . LEU A 1 86 ? 0.322 1.598 -6.052 1.00 93.50 86 LEU A N 1
ATOM 671 C CA . LEU A 1 86 ? 1.111 2.597 -5.345 1.00 93.50 86 LEU A CA 1
ATOM 672 C C . LEU A 1 86 ? 0.794 3.973 -5.920 1.00 93.50 86 LEU A C 1
ATOM 674 O O . LEU A 1 86 ? 0.990 4.218 -7.105 1.00 93.50 86 LEU A O 1
ATOM 678 N N . THR A 1 87 ? 0.303 4.868 -5.072 1.00 92.88 87 THR A N 1
ATOM 679 C CA . THR A 1 87 ? 0.099 6.279 -5.414 1.00 92.88 87 THR A CA 1
ATOM 680 C C . THR A 1 87 ? 1.173 7.124 -4.743 1.00 92.88 87 THR A C 1
ATOM 682 O O . THR A 1 87 ? 1.788 6.706 -3.764 1.00 92.88 87 THR A O 1
ATOM 685 N N . THR A 1 88 ? 1.394 8.337 -5.242 1.00 93.88 88 THR A N 1
ATOM 686 C CA . THR A 1 88 ? 2.440 9.254 -4.751 1.00 93.88 88 THR A CA 1
ATOM 687 C C . THR A 1 88 ? 2.332 9.613 -3.269 1.00 93.88 88 THR A C 1
ATOM 689 O O . THR A 1 88 ? 3.311 10.043 -2.667 1.00 93.88 88 THR A O 1
ATOM 692 N N . CYS A 1 89 ? 1.153 9.414 -2.678 1.00 92.00 89 CYS A N 1
ATOM 693 C CA . CYS A 1 89 ? 0.865 9.668 -1.271 1.00 92.00 89 CYS A CA 1
ATOM 694 C C . CYS A 1 89 ? 0.256 8.438 -0.578 1.00 92.00 89 CYS A C 1
ATOM 696 O O . CYS A 1 89 ? -0.444 8.594 0.429 1.00 92.00 89 CYS A O 1
ATOM 698 N N . CYS A 1 90 ? 0.459 7.227 -1.115 1.00 93.19 90 CYS A N 1
ATOM 699 C CA . CYS A 1 90 ? -0.139 6.027 -0.538 1.00 93.19 90 CYS A CA 1
ATOM 700 C C . CYS A 1 90 ? 0.332 5.820 0.904 1.00 93.19 90 CYS A C 1
ATOM 702 O O . CYS A 1 90 ? 1.454 6.168 1.279 1.00 93.19 90 CYS A O 1
ATOM 704 N N . GLN A 1 91 ? -0.542 5.248 1.725 1.00 94.81 91 GLN A N 1
ATOM 705 C CA . GLN A 1 91 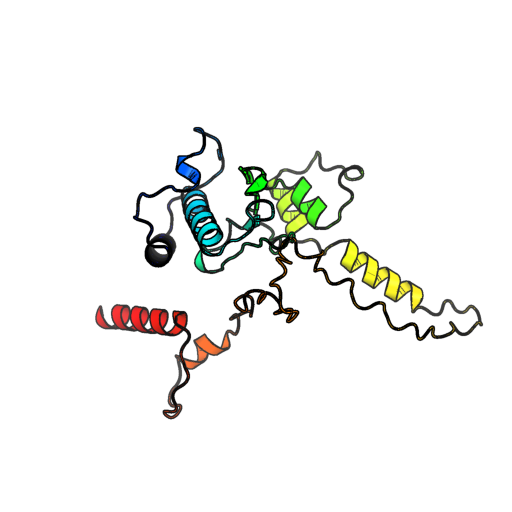? -0.247 4.914 3.116 1.00 94.81 91 GLN A CA 1
ATOM 706 C C . GLN A 1 91 ? -0.552 3.437 3.296 1.00 94.81 91 GLN A C 1
ATOM 708 O O . GLN A 1 91 ? -1.553 3.057 3.904 1.00 94.81 91 GLN A O 1
ATOM 713 N N . LEU A 1 92 ? 0.287 2.609 2.677 1.00 95.69 92 LEU A N 1
ATOM 714 C CA . LEU A 1 92 ? 0.129 1.166 2.712 1.00 95.69 92 LEU A CA 1
ATOM 715 C C . LEU A 1 92 ? 0.396 0.620 4.108 1.00 95.69 92 LEU A C 1
ATOM 717 O O . LEU A 1 92 ? 1.343 1.009 4.787 1.00 95.69 92 LEU A O 1
ATOM 721 N N . TYR A 1 93 ? -0.425 -0.337 4.506 1.00 96.31 93 TYR A N 1
ATOM 722 C CA . TYR A 1 93 ? -0.340 -1.003 5.787 1.00 96.31 93 TYR A CA 1
ATOM 723 C C . TYR A 1 93 ? -0.320 -2.514 5.609 1.00 96.31 93 TYR A C 1
ATOM 725 O O . TYR A 1 93 ? -1.168 -3.073 4.913 1.00 96.31 93 TYR A O 1
ATOM 733 N N . CYS A 1 94 ? 0.640 -3.169 6.262 1.00 95.62 94 CYS A N 1
ATOM 734 C CA . CYS A 1 94 ? 0.809 -4.612 6.223 1.00 95.62 94 CYS A CA 1
ATOM 735 C C . CYS A 1 94 ? 0.269 -5.249 7.501 1.00 95.62 94 CYS A C 1
ATOM 737 O O . CYS A 1 94 ? 0.839 -5.069 8.581 1.00 95.62 94 CYS A O 1
ATOM 739 N N . PHE A 1 95 ? -0.803 -6.034 7.374 1.00 95.25 95 PHE A N 1
ATOM 740 C CA . PHE A 1 95 ? -1.414 -6.714 8.516 1.00 95.25 95 PHE A CA 1
ATOM 741 C C . PHE A 1 95 ? -0.522 -7.819 9.078 1.00 95.25 95 PHE A C 1
ATOM 743 O O . PHE A 1 95 ? -0.474 -7.971 10.289 1.00 95.25 95 PHE A O 1
ATOM 750 N N . ALA A 1 96 ? 0.272 -8.503 8.251 1.00 93.06 96 ALA A N 1
ATOM 751 C CA . ALA A 1 96 ? 1.221 -9.514 8.722 1.00 93.06 96 ALA A CA 1
ATOM 752 C C . ALA A 1 96 ? 2.339 -8.943 9.612 1.00 93.06 96 ALA A C 1
ATOM 754 O O . ALA A 1 96 ? 2.821 -9.612 10.523 1.00 93.06 96 ALA A O 1
ATOM 755 N N . ARG A 1 97 ? 2.771 -7.703 9.342 1.00 93.38 97 ARG A N 1
ATOM 756 C CA . ARG A 1 97 ? 3.835 -7.017 10.099 1.00 93.38 97 ARG A CA 1
ATOM 757 C C . ARG A 1 97 ? 3.306 -6.018 11.126 1.00 93.38 97 ARG A C 1
ATOM 759 O O . ARG A 1 97 ? 4.093 -5.457 11.881 1.00 93.38 97 ARG A O 1
ATOM 766 N N . HIS A 1 98 ? 1.999 -5.775 11.135 1.00 95.06 98 HIS A N 1
ATOM 767 C CA . HIS A 1 98 ? 1.325 -4.794 11.982 1.00 95.06 98 HIS A CA 1
ATOM 768 C C . HIS A 1 98 ? 1.927 -3.379 11.927 1.00 95.06 98 HIS A C 1
ATOM 770 O O . HIS A 1 98 ? 1.915 -2.656 12.924 1.00 95.06 98 HIS A O 1
ATOM 776 N N . ARG A 1 99 ? 2.431 -2.958 10.761 1.00 95.12 99 ARG A N 1
ATOM 777 C CA . ARG A 1 99 ? 3.021 -1.627 10.559 1.00 95.12 99 ARG A CA 1
ATOM 778 C C . ARG A 1 99 ? 2.766 -1.088 9.147 1.00 95.12 99 ARG A C 1
ATOM 780 O O . ARG A 1 99 ? 2.507 -1.885 8.238 1.00 95.12 99 ARG A O 1
ATOM 787 N N . PRO A 1 100 ? 2.861 0.238 8.943 1.00 95.00 100 PRO A N 1
ATOM 788 C CA . PRO A 1 100 ? 2.931 0.801 7.601 1.00 95.00 100 PRO A CA 1
ATOM 789 C C . PRO A 1 100 ? 4.125 0.239 6.815 1.00 95.00 100 PRO A C 1
ATOM 791 O O . PRO A 1 100 ? 5.167 -0.096 7.391 1.00 95.00 100 PRO A O 1
ATOM 794 N N . VAL A 1 101 ? 3.941 0.121 5.503 1.00 95.25 101 VAL A N 1
ATOM 795 C CA . VAL A 1 101 ? 4.991 -0.208 4.532 1.00 95.25 101 VAL A CA 1
ATOM 796 C C . VAL A 1 101 ? 5.859 1.032 4.340 1.00 95.25 101 VAL A C 1
ATOM 798 O O . VAL A 1 101 ? 5.320 2.131 4.205 1.00 95.25 101 VAL A O 1
ATOM 801 N N . VAL A 1 102 ? 7.181 0.858 4.364 1.00 94.88 102 VAL A N 1
ATOM 802 C CA . VAL A 1 102 ? 8.124 1.978 4.229 1.00 94.88 102 VAL A CA 1
ATOM 803 C C . VAL A 1 102 ? 8.472 2.269 2.766 1.00 94.88 102 VAL A C 1
ATOM 805 O O . VAL A 1 102 ? 8.291 1.422 1.894 1.00 94.88 102 VAL A O 1
ATOM 808 N N . GLY A 1 103 ? 9.008 3.451 2.472 1.00 95.31 103 GLY A N 1
ATOM 809 C CA . GLY A 1 103 ? 9.301 3.918 1.118 1.00 95.31 103 GLY A CA 1
ATOM 810 C C . GLY A 1 103 ? 10.266 3.011 0.353 1.00 95.31 103 GLY A C 1
ATOM 811 O O . GLY A 1 103 ? 10.063 2.762 -0.833 1.00 95.31 103 GLY A O 1
ATOM 812 N N . GLU A 1 104 ? 11.266 2.446 1.032 1.00 95.75 104 GLU A N 1
ATOM 813 C CA . GLU A 1 104 ? 12.159 1.435 0.442 1.00 95.75 104 GLU A CA 1
ATOM 814 C C . GLU A 1 104 ? 11.400 0.165 0.036 1.00 95.75 104 GLU A C 1
ATOM 816 O O . GLU A 1 104 ? 11.629 -0.372 -1.044 1.00 95.75 104 GLU A O 1
ATOM 821 N N . GLU A 1 105 ? 10.450 -0.291 0.857 1.00 95.88 105 GLU A N 1
ATOM 822 C CA . GLU A 1 105 ? 9.602 -1.442 0.533 1.00 95.88 105 GLU A CA 1
ATOM 823 C C . GLU A 1 105 ? 8.658 -1.130 -0.638 1.00 95.88 105 GLU A C 1
ATOM 825 O O . GLU A 1 105 ? 8.417 -1.993 -1.479 1.00 95.88 105 GLU A O 1
ATOM 830 N N . CYS A 1 106 ? 8.163 0.107 -0.750 1.00 96.38 106 CYS A N 1
ATOM 831 C CA . CYS A 1 106 ? 7.384 0.549 -1.909 1.00 96.38 106 CYS A CA 1
ATOM 832 C C . CYS A 1 106 ? 8.211 0.520 -3.206 1.00 96.38 106 CYS A C 1
ATOM 834 O O . CYS A 1 106 ? 7.714 0.086 -4.244 1.00 96.38 106 CYS A O 1
ATOM 836 N N . LEU A 1 107 ? 9.480 0.931 -3.162 1.00 96.38 107 LEU A N 1
ATOM 837 C CA . LEU A 1 107 ? 10.380 0.830 -4.315 1.00 96.38 107 LEU A CA 1
ATOM 838 C C . LEU A 1 107 ? 10.711 -0.639 -4.648 1.00 96.38 107 LEU A C 1
ATOM 840 O O . LEU A 1 107 ? 10.732 -1.011 -5.822 1.00 96.38 107 LEU A O 1
ATOM 844 N N . TRP A 1 108 ? 10.878 -1.497 -3.636 1.00 95.06 108 TRP A N 1
ATOM 845 C CA . TRP A 1 108 ? 10.987 -2.953 -3.812 1.00 95.06 108 TRP A 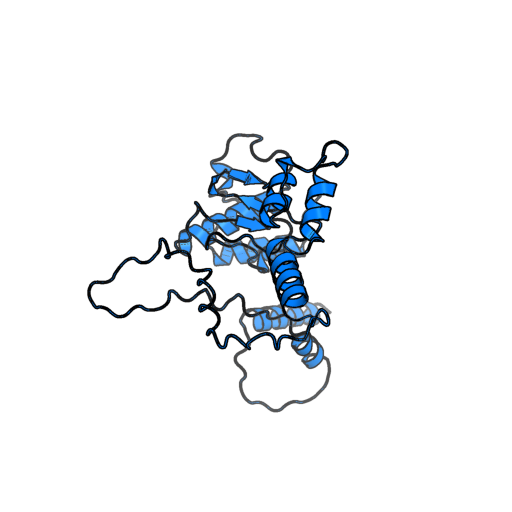CA 1
ATOM 846 C C . TRP A 1 108 ? 9.772 -3.546 -4.528 1.00 95.06 108 TRP A C 1
ATOM 848 O O . TRP A 1 108 ? 9.933 -4.363 -5.432 1.00 95.06 108 TRP A O 1
ATOM 858 N N . LEU A 1 109 ? 8.558 -3.122 -4.161 1.00 93.81 109 LEU A N 1
ATOM 859 C CA . LEU A 1 109 ? 7.318 -3.560 -4.810 1.00 93.81 109 LEU A CA 1
ATOM 860 C C . LEU A 1 109 ? 7.266 -3.166 -6.295 1.00 93.81 109 LEU A C 1
ATOM 862 O O . LEU A 1 109 ? 6.701 -3.906 -7.094 1.00 93.81 109 LEU A O 1
ATOM 866 N N . GLN A 1 110 ? 7.899 -2.053 -6.680 1.00 94.88 110 GLN A N 1
ATOM 867 C CA . GLN A 1 110 ? 8.070 -1.662 -8.086 1.00 94.88 110 GLN A CA 1
ATOM 868 C C . GLN A 1 110 ? 9.205 -2.413 -8.801 1.00 94.88 110 GLN A C 1
ATOM 870 O O . GLN A 1 110 ? 9.368 -2.265 -10.012 1.00 94.88 110 GLN A O 1
ATOM 875 N N . GLY A 1 111 ? 9.983 -3.229 -8.086 1.00 94.56 111 GLY A N 1
ATOM 876 C CA . GLY A 1 111 ? 11.088 -4.018 -8.629 1.00 94.56 111 GLY A CA 1
ATOM 877 C C . GLY A 1 111 ? 12.413 -3.263 -8.754 1.00 94.56 111 GLY A C 1
ATOM 878 O O . GLY A 1 111 ? 13.265 -3.678 -9.539 1.00 94.56 111 GLY A O 1
ATOM 879 N N . PHE A 1 112 ? 12.604 -2.160 -8.021 1.00 95.56 112 PHE A N 1
ATOM 880 C CA . PHE A 1 112 ? 13.899 -1.478 -7.979 1.00 95.56 112 PHE A CA 1
ATOM 881 C C . PHE A 1 112 ? 14.927 -2.268 -7.149 1.00 95.56 112 PHE A C 1
ATOM 883 O O . PHE A 1 112 ? 14.578 -2.786 -6.088 1.00 95.56 112 PHE A O 1
ATOM 890 N N . PRO A 1 113 ? 16.203 -2.322 -7.578 1.00 94.50 113 PRO A N 1
ATOM 891 C CA . PRO A 1 113 ? 17.278 -2.948 -6.812 1.00 94.50 113 PRO A CA 1
ATOM 892 C C . PRO A 1 113 ? 17.756 -2.002 -5.700 1.00 94.50 113 PRO A C 1
ATOM 894 O O . PRO A 1 113 ? 18.702 -1.239 -5.893 1.00 94.50 113 PRO A O 1
ATOM 897 N N . ILE A 1 114 ? 17.077 -2.006 -4.551 1.00 94.00 114 ILE A N 1
ATOM 898 C CA . ILE A 1 114 ? 17.295 -1.018 -3.477 1.00 94.00 114 ILE A CA 1
ATOM 899 C C . ILE A 1 114 ? 18.723 -1.042 -2.940 1.00 94.00 114 ILE A C 1
ATOM 901 O O . ILE A 1 114 ? 19.273 0.009 -2.634 1.00 94.00 114 ILE A O 1
ATOM 905 N N . GLU A 1 115 ? 19.368 -2.206 -2.906 1.00 92.56 115 GLU A N 1
ATOM 906 C CA . GLU A 1 115 ? 20.754 -2.351 -2.456 1.00 92.56 115 GLU A CA 1
ATOM 907 C C . GLU A 1 115 ? 21.768 -1.651 -3.370 1.00 92.56 115 GLU A C 1
ATOM 909 O O . GLU A 1 115 ? 22.894 -1.392 -2.949 1.00 92.56 115 GLU A O 1
ATOM 914 N N . ALA A 1 116 ? 21.386 -1.351 -4.614 1.00 93.00 116 ALA A N 1
ATOM 915 C CA . ALA A 1 116 ? 22.220 -0.654 -5.588 1.00 93.00 116 ALA A CA 1
ATOM 916 C C . ALA A 1 116 ? 21.894 0.848 -5.704 1.00 93.00 116 ALA A C 1
ATOM 918 O O . ALA A 1 116 ? 22.554 1.551 -6.471 1.00 93.00 116 ALA A O 1
ATOM 919 N N . LEU A 1 117 ? 20.882 1.345 -4.982 1.00 91.81 117 LEU A N 1
ATOM 920 C CA . LEU A 1 117 ? 20.434 2.736 -5.044 1.00 91.81 117 LEU A CA 1
ATOM 921 C C . LEU A 1 117 ? 20.886 3.520 -3.808 1.00 91.81 117 LEU A C 1
ATOM 923 O O . LEU A 1 117 ? 20.653 3.110 -2.674 1.00 91.81 117 LEU A O 1
ATOM 927 N N . ASP A 1 118 ? 21.467 4.703 -4.020 1.00 94.12 118 ASP A N 1
ATOM 928 C CA . ASP A 1 118 ? 21.713 5.651 -2.932 1.00 94.12 118 ASP A CA 1
ATOM 929 C C . ASP A 1 118 ? 20.443 6.461 -2.635 1.00 94.12 118 ASP A C 1
ATOM 931 O O . ASP A 1 118 ? 20.123 7.451 -3.298 1.00 94.12 118 ASP A O 1
ATOM 935 N N . LEU A 1 119 ? 19.698 6.019 -1.621 1.00 93.94 119 LEU A N 1
ATOM 936 C CA . LEU A 1 119 ? 18.483 6.680 -1.141 1.00 93.94 119 LEU A CA 1
ATOM 937 C C . LEU A 1 119 ? 18.733 7.566 0.091 1.00 93.94 119 LEU A C 1
ATOM 939 O O . LEU A 1 119 ? 17.774 8.071 0.678 1.00 93.94 119 LEU A O 1
ATOM 943 N N . SER A 1 120 ? 19.990 7.769 0.503 1.00 92.19 120 SER A N 1
ATOM 944 C CA . SER A 1 120 ? 20.334 8.467 1.753 1.00 92.19 120 SER A CA 1
ATOM 945 C C . SER A 1 120 ? 19.865 9.925 1.786 1.00 92.19 120 SER A C 1
ATOM 947 O O . SER A 1 120 ? 19.449 10.416 2.833 1.00 92.19 120 SER A O 1
ATOM 949 N N . ALA A 1 121 ? 19.863 10.588 0.629 1.00 93.94 121 ALA A N 1
ATOM 950 C CA . ALA A 1 121 ? 19.413 11.969 0.475 1.00 93.94 121 ALA A CA 1
ATOM 951 C C . ALA A 1 121 ? 17.881 12.132 0.419 1.00 93.94 121 ALA A C 1
ATOM 953 O O . ALA A 1 121 ? 17.402 13.261 0.416 1.00 93.94 121 ALA A O 1
ATOM 954 N N . HIS A 1 122 ? 17.119 11.034 0.365 1.00 95.62 122 HIS A N 1
ATOM 955 C CA . HIS A 1 122 ? 15.668 11.067 0.188 1.00 95.62 122 HIS A CA 1
ATOM 956 C C . HIS A 1 122 ? 14.948 10.767 1.498 1.00 95.62 122 HIS A C 1
ATOM 958 O O . HIS A 1 122 ? 15.183 9.736 2.137 1.00 95.62 122 HIS A O 1
ATOM 964 N N . THR A 1 123 ? 14.011 11.636 1.857 1.00 96.00 123 THR A N 1
ATOM 965 C CA . THR A 1 123 ? 13.062 11.420 2.946 1.00 96.00 123 THR A CA 1
ATOM 966 C C . THR A 1 123 ? 12.105 10.271 2.631 1.00 96.00 123 THR A C 1
ATOM 968 O O . THR A 1 123 ? 11.912 9.870 1.483 1.00 96.00 123 THR A O 1
ATOM 971 N N . GLU A 1 124 ? 11.442 9.757 3.664 1.00 94.75 124 GLU A N 1
ATOM 972 C CA . GLU A 1 124 ? 10.459 8.683 3.514 1.00 94.75 124 GLU A CA 1
ATOM 973 C C . GLU A 1 124 ? 9.313 9.051 2.554 1.00 94.75 124 GLU A C 1
ATOM 975 O O . GLU A 1 124 ? 8.918 8.253 1.703 1.00 94.75 124 GLU A O 1
ATOM 980 N N . ALA A 1 125 ? 8.819 10.289 2.641 1.00 93.62 125 ALA A N 1
ATOM 981 C CA . ALA A 1 125 ? 7.768 10.783 1.757 1.00 93.62 125 ALA A CA 1
ATOM 982 C C . ALA A 1 125 ? 8.236 10.868 0.296 1.00 93.62 125 ALA A C 1
ATOM 984 O O . ALA A 1 125 ? 7.481 10.512 -0.604 1.00 93.62 125 ALA A O 1
ATOM 985 N N . GLU A 1 126 ? 9.484 11.281 0.051 1.00 96.69 126 GLU A N 1
ATOM 986 C CA . GLU A 1 126 ? 10.056 11.334 -1.299 1.00 96.69 126 GLU A CA 1
ATOM 987 C C . GLU A 1 126 ? 10.237 9.937 -1.896 1.00 96.69 126 GLU A C 1
ATOM 989 O O . GLU A 1 126 ? 9.960 9.738 -3.074 1.00 96.69 126 GLU A O 1
ATOM 994 N N . ARG A 1 127 ? 10.625 8.940 -1.094 1.00 96.81 127 ARG A N 1
ATOM 995 C CA . ARG A 1 127 ? 10.732 7.545 -1.555 1.00 96.81 127 ARG A CA 1
ATOM 996 C C . ARG A 1 127 ? 9.371 6.970 -1.944 1.00 96.81 127 ARG A C 1
ATOM 998 O O . ARG A 1 127 ? 9.256 6.337 -2.991 1.00 96.81 127 ARG A O 1
ATOM 1005 N N . ILE A 1 128 ? 8.331 7.227 -1.146 1.00 96.12 128 ILE A N 1
ATOM 1006 C CA . ILE A 1 128 ? 6.949 6.841 -1.481 1.00 96.12 128 ILE A CA 1
ATOM 1007 C C . ILE A 1 128 ? 6.482 7.569 -2.746 1.00 96.12 128 ILE A C 1
ATOM 1009 O O . ILE A 1 128 ? 5.914 6.945 -3.641 1.00 96.12 128 ILE A O 1
ATOM 1013 N N . PHE A 1 129 ? 6.768 8.866 -2.853 1.00 96.62 129 PHE A N 1
ATOM 1014 C CA . PHE A 1 129 ? 6.439 9.665 -4.029 1.00 96.62 129 PHE A CA 1
ATOM 1015 C C . PHE A 1 129 ? 7.107 9.122 -5.300 1.00 96.62 129 PHE A C 1
ATOM 1017 O O . PHE A 1 129 ? 6.448 8.988 -6.332 1.00 96.62 129 PHE A O 1
ATOM 1024 N N . LEU A 1 130 ? 8.392 8.760 -5.221 1.00 95.81 130 LEU A N 1
ATOM 1025 C CA . LEU A 1 130 ? 9.133 8.120 -6.308 1.00 95.81 130 LEU A CA 1
ATOM 1026 C C . LEU A 1 130 ? 8.504 6.777 -6.690 1.00 95.81 130 LEU A C 1
ATOM 1028 O O . LEU A 1 130 ? 8.241 6.547 -7.868 1.00 95.81 130 LEU A O 1
ATOM 1032 N N . ALA A 1 131 ? 8.201 5.920 -5.711 1.00 96.12 131 ALA A N 1
ATOM 1033 C CA . ALA A 1 131 ? 7.576 4.623 -5.963 1.00 96.12 131 ALA A CA 1
ATOM 1034 C C . ALA A 1 131 ? 6.184 4.752 -6.604 1.00 96.12 131 ALA A C 1
ATOM 1036 O O . ALA A 1 131 ? 5.862 3.989 -7.511 1.00 96.12 131 ALA A O 1
ATOM 1037 N N . GLY A 1 132 ? 5.371 5.716 -6.167 1.00 94.25 132 GLY A N 1
ATOM 1038 C CA . GLY A 1 132 ? 4.024 5.946 -6.695 1.00 94.25 132 GLY A CA 1
ATOM 1039 C C . GLY A 1 132 ? 3.983 6.564 -8.097 1.00 94.25 132 GLY A C 1
ATOM 1040 O O . GLY A 1 132 ? 3.000 6.383 -8.805 1.00 94.25 132 GLY A O 1
ATOM 1041 N N . ASN A 1 133 ? 5.035 7.275 -8.512 1.00 95.50 133 ASN A N 1
ATOM 1042 C CA . ASN A 1 133 ? 5.173 7.797 -9.880 1.00 95.50 133 ASN A CA 1
ATOM 1043 C C . ASN A 1 133 ? 5.896 6.836 -10.831 1.00 95.50 133 ASN A C 1
ATOM 1045 O O . ASN A 1 133 ? 5.850 7.022 -12.048 1.00 95.50 133 ASN A O 1
ATOM 1049 N N . ALA A 1 134 ? 6.611 5.847 -10.300 1.00 94.38 134 ALA A N 1
ATOM 1050 C CA . ALA A 1 134 ? 7.370 4.915 -11.111 1.00 94.38 134 ALA A CA 1
ATOM 1051 C C . ALA A 1 134 ? 6.461 3.924 -11.848 1.00 94.38 134 ALA A C 1
ATOM 1053 O O . ALA A 1 134 ? 5.462 3.433 -11.322 1.00 94.38 134 ALA A O 1
ATOM 1054 N N . MET A 1 135 ? 6.875 3.556 -13.059 1.00 94.88 135 MET A N 1
ATOM 1055 C CA . MET A 1 135 ? 6.413 2.327 -13.696 1.00 94.88 135 MET A CA 1
ATOM 1056 C C . MET A 1 135 ? 7.185 1.140 -13.115 1.00 94.88 135 MET A C 1
ATOM 1058 O O . MET A 1 135 ? 8.383 1.257 -12.848 1.00 94.88 135 MET A O 1
ATOM 1062 N N . SER A 1 136 ? 6.534 -0.013 -12.965 1.00 93.31 136 SER A N 1
ATOM 1063 C CA . SER A 1 136 ? 7.199 -1.207 -12.441 1.00 93.31 136 SER A CA 1
ATOM 1064 C C . SER A 1 136 ? 8.355 -1.634 -13.351 1.00 93.31 136 SER A C 1
ATOM 1066 O O . SER A 1 136 ? 8.174 -1.845 -14.555 1.00 93.31 136 SER A O 1
ATOM 1068 N N . VAL A 1 137 ? 9.540 -1.810 -12.768 1.00 94.75 137 VAL A N 1
ATOM 1069 C CA . VAL A 1 137 ? 10.783 -2.175 -13.462 1.00 94.75 137 VAL A CA 1
ATOM 1070 C C . VAL A 1 137 ? 10.618 -3.432 -14.329 1.00 94.75 137 VAL A C 1
ATOM 1072 O O . VAL A 1 137 ? 11.052 -3.392 -15.482 1.00 94.75 137 VAL A O 1
ATOM 1075 N N . PRO A 1 138 ? 9.941 -4.516 -13.883 1.00 91.19 138 PRO A N 1
ATOM 1076 C CA . PRO A 1 138 ? 9.729 -5.691 -14.728 1.00 91.19 138 PRO A CA 1
ATOM 1077 C C . PRO A 1 138 ? 8.896 -5.400 -15.982 1.00 91.19 138 PRO A C 1
ATOM 1079 O O . PRO A 1 138 ? 9.174 -5.955 -17.043 1.00 91.19 138 PRO A O 1
ATOM 1082 N N . ALA A 1 139 ? 7.900 -4.514 -15.882 1.00 91.31 139 ALA A N 1
ATOM 1083 C CA . ALA A 1 139 ? 7.048 -4.155 -17.012 1.00 91.31 139 ALA A CA 1
ATOM 1084 C C . ALA A 1 139 ? 7.835 -3.349 -18.054 1.00 91.31 139 ALA A C 1
ATOM 1086 O O . ALA A 1 139 ? 7.832 -3.689 -19.237 1.00 91.31 139 ALA A O 1
ATOM 1087 N N . VAL A 1 140 ? 8.576 -2.330 -17.607 1.00 93.19 140 VAL A N 1
ATOM 1088 C CA . VAL A 1 140 ? 9.448 -1.536 -18.486 1.00 93.19 140 VAL A CA 1
ATOM 1089 C C . VAL A 1 140 ? 10.530 -2.419 -19.115 1.00 93.19 140 VAL A C 1
ATOM 1091 O O . VAL A 1 140 ? 10.752 -2.355 -20.323 1.00 93.19 140 VAL A O 1
ATOM 1094 N N . GLY A 1 141 ? 11.159 -3.293 -18.326 1.00 92.31 141 GLY A N 1
ATOM 1095 C CA . GLY A 1 141 ? 12.178 -4.230 -18.796 1.00 92.31 141 GLY A CA 1
ATOM 1096 C C . GLY A 1 141 ? 11.659 -5.191 -19.866 1.00 92.31 141 GLY A C 1
ATOM 1097 O O . GLY A 1 141 ? 12.322 -5.377 -20.885 1.00 92.31 141 GLY A O 1
ATOM 1098 N N . ALA A 1 142 ? 10.456 -5.748 -19.689 1.00 87.81 142 ALA A N 1
ATOM 1099 C CA . ALA A 1 142 ? 9.831 -6.626 -20.677 1.00 87.81 142 ALA A CA 1
ATOM 1100 C C . ALA A 1 142 ? 9.561 -5.904 -22.007 1.00 87.81 142 ALA A C 1
ATOM 1102 O O . ALA A 1 142 ? 9.856 -6.449 -23.070 1.00 87.81 142 ALA A O 1
ATOM 1103 N N . VAL A 1 143 ? 9.057 -4.665 -21.958 1.00 90.81 143 VAL A N 1
ATOM 1104 C CA . VAL A 1 143 ? 8.793 -3.855 -23.159 1.00 90.81 143 VAL A CA 1
ATOM 1105 C C . VAL A 1 143 ? 10.091 -3.491 -23.880 1.00 90.81 143 VAL A C 1
ATOM 1107 O O . VAL A 1 143 ? 10.179 -3.653 -25.096 1.00 90.81 143 VAL A O 1
ATOM 1110 N N . LEU A 1 144 ? 11.121 -3.053 -23.149 1.00 91.75 144 LEU A N 1
ATOM 1111 C CA . LEU A 1 144 ? 12.429 -2.746 -23.733 1.00 91.75 144 LEU A CA 1
ATOM 1112 C C . LEU A 1 144 ? 13.071 -3.987 -24.363 1.00 91.75 144 LEU A C 1
ATOM 1114 O O . LEU A 1 144 ? 13.597 -3.912 -25.472 1.00 91.75 144 LEU A O 1
ATOM 1118 N N . PHE A 1 145 ? 12.988 -5.139 -23.698 1.00 87.81 145 PHE A N 1
ATOM 1119 C CA . PHE A 1 145 ? 13.497 -6.401 -24.230 1.00 87.81 145 PHE A CA 1
ATOM 1120 C C . PHE A 1 145 ? 12.750 -6.832 -25.502 1.00 87.81 145 PHE A C 1
ATOM 1122 O O . PHE A 1 145 ? 13.376 -7.194 -26.502 1.00 87.81 145 PHE A O 1
ATOM 1129 N N . ALA A 1 146 ? 11.418 -6.735 -25.510 1.00 85.44 146 ALA A N 1
ATOM 1130 C CA . ALA A 1 146 ? 10.606 -7.007 -26.694 1.00 85.44 146 ALA A CA 1
ATOM 1131 C C . ALA A 1 146 ? 10.962 -6.067 -27.860 1.00 85.44 146 ALA A C 1
ATOM 1133 O O . ALA A 1 146 ? 11.098 -6.516 -28.995 1.00 85.44 146 ALA A O 1
ATOM 1134 N N . ALA A 1 147 ? 11.191 -4.780 -27.588 1.00 86.88 147 ALA A N 1
ATOM 1135 C CA . ALA A 1 147 ? 11.615 -3.825 -28.607 1.00 86.88 147 ALA A CA 1
ATOM 1136 C C . ALA A 1 147 ? 12.987 -4.191 -29.197 1.00 86.88 147 ALA A C 1
ATOM 1138 O O . ALA A 1 147 ? 13.122 -4.284 -30.412 1.00 86.88 147 ALA A O 1
ATOM 1139 N N . LEU A 1 148 ? 13.989 -4.470 -28.357 1.00 86.31 148 LEU A N 1
ATOM 1140 C CA . LEU A 1 148 ? 15.346 -4.813 -28.808 1.00 86.31 148 LEU A CA 1
ATOM 1141 C C . LEU A 1 148 ? 15.399 -6.104 -29.636 1.00 86.31 148 LEU A C 1
ATOM 1143 O O . LEU A 1 148 ? 16.209 -6.209 -30.556 1.00 86.31 148 LEU A O 1
ATOM 1147 N N . THR A 1 149 ? 14.538 -7.072 -29.322 1.00 84.62 149 THR A N 1
ATOM 1148 C CA . THR A 1 149 ? 14.430 -8.335 -30.072 1.00 84.62 149 THR A CA 1
ATOM 1149 C C . THR A 1 149 ? 13.658 -8.192 -31.383 1.00 84.62 149 THR A C 1
ATOM 1151 O O . THR A 1 149 ? 13.853 -8.999 -32.289 1.00 84.62 149 THR A O 1
ATOM 1154 N N . ALA A 1 150 ? 12.814 -7.166 -31.509 1.00 82.31 150 ALA A N 1
ATOM 1155 C CA . ALA A 1 150 ? 12.069 -6.866 -32.729 1.00 82.31 150 ALA A CA 1
ATOM 1156 C C . ALA A 1 150 ? 12.851 -6.000 -33.735 1.00 82.31 150 ALA A C 1
ATOM 1158 O O . ALA A 1 150 ? 12.470 -5.942 -34.905 1.00 82.31 150 ALA A O 1
ATOM 1159 N N . VAL A 1 151 ? 13.921 -5.318 -33.307 1.00 84.88 151 VAL A N 1
ATOM 1160 C CA . VAL A 1 151 ? 14.758 -4.493 -34.191 1.00 84.88 151 VAL A CA 1
ATOM 1161 C C . VAL A 1 151 ? 15.563 -5.379 -35.149 1.00 84.88 151 VAL A C 1
ATOM 1163 O O . VAL A 1 151 ? 16.284 -6.282 -34.726 1.00 84.88 151 VAL A O 1
ATOM 1166 N N . ASP A 1 152 ? 15.479 -5.084 -36.449 1.00 78.44 152 ASP A N 1
ATOM 1167 C CA . ASP A 1 152 ? 16.404 -5.617 -37.451 1.00 78.44 152 ASP A CA 1
ATOM 1168 C C . ASP A 1 152 ? 17.691 -4.783 -37.442 1.00 78.44 152 ASP A C 1
ATOM 1170 O O . ASP A 1 152 ? 17.711 -3.622 -37.853 1.00 78.44 152 ASP A O 1
ATOM 1174 N N . TRP A 1 153 ? 18.775 -5.381 -36.957 1.00 81.38 153 TRP A N 1
ATOM 1175 C CA . TRP A 1 153 ? 20.080 -4.731 -36.829 1.00 81.38 153 TRP A CA 1
ATOM 1176 C C . TRP A 1 153 ? 20.872 -4.678 -38.152 1.00 81.38 153 TRP A C 1
ATOM 1178 O O . TRP A 1 153 ? 22.056 -4.346 -38.144 1.00 81.38 153 TRP A O 1
ATOM 1188 N N . GLY A 1 154 ? 20.254 -5.001 -39.297 1.00 70.75 154 GLY A N 1
ATOM 1189 C CA . GLY A 1 154 ? 20.871 -4.884 -40.626 1.00 70.75 154 GLY A CA 1
ATOM 1190 C C . GLY A 1 154 ? 21.856 -6.008 -40.960 1.00 70.75 154 GLY A C 1
ATOM 1191 O O . GLY A 1 154 ? 22.644 -5.900 -41.898 1.00 70.75 154 GLY A O 1
ATOM 1192 N N . GLY A 1 155 ? 21.810 -7.106 -40.205 1.00 63.44 155 GLY A N 1
ATOM 1193 C CA . GLY A 1 155 ? 22.727 -8.236 -40.308 1.00 63.44 155 GLY A CA 1
ATOM 1194 C C . GLY A 1 155 ? 22.248 -9.378 -41.203 1.00 63.44 155 GLY A C 1
ATOM 1195 O O . GLY A 1 155 ? 22.496 -10.513 -40.836 1.00 63.44 155 GLY A O 1
ATOM 1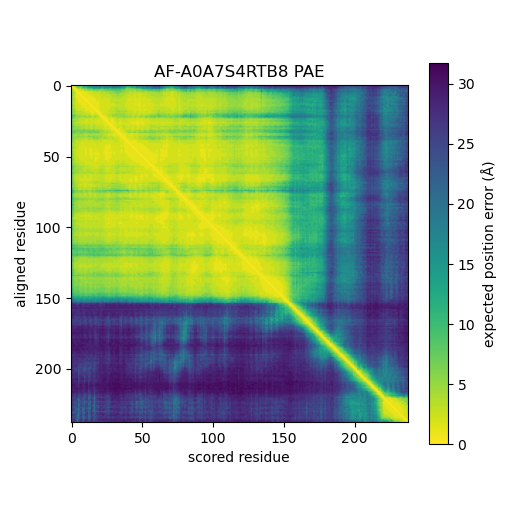196 N N . GLY A 1 156 ? 21.542 -9.124 -42.314 1.00 56.09 156 GLY A N 1
ATOM 1197 C CA . GLY A 1 156 ? 21.286 -10.058 -43.439 1.00 56.09 156 GLY A CA 1
ATOM 1198 C C . GLY A 1 156 ? 20.596 -11.416 -43.175 1.00 56.09 156 GLY A C 1
ATOM 1199 O O . GLY A 1 156 ? 20.124 -12.055 -44.115 1.00 56.09 156 GLY A O 1
ATOM 1200 N N . GLY A 1 157 ? 20.505 -11.879 -41.934 1.00 58.47 157 GLY A N 1
ATOM 1201 C CA . GLY A 1 157 ? 19.811 -13.084 -41.527 1.00 58.47 157 GLY A CA 1
ATOM 1202 C C . GLY A 1 157 ? 18.413 -12.707 -41.084 1.00 58.47 157 GLY A C 1
ATOM 1203 O O . GLY A 1 157 ? 18.250 -12.038 -40.069 1.00 58.47 157 GLY A O 1
ATOM 1204 N N . ARG A 1 158 ? 17.401 -13.145 -41.840 1.00 54.34 158 ARG A N 1
ATOM 1205 C CA . ARG A 1 158 ? 16.005 -13.115 -41.392 1.00 54.34 158 ARG A CA 1
ATOM 1206 C C . ARG A 1 158 ? 15.958 -13.642 -39.960 1.00 54.34 158 ARG A C 1
ATOM 1208 O O . ARG A 1 158 ? 16.301 -14.803 -39.743 1.00 54.34 158 ARG A O 1
ATOM 1215 N N . VAL A 1 159 ? 15.537 -12.811 -39.008 1.00 57.53 159 VAL A N 1
ATOM 1216 C CA . VAL A 1 159 ? 15.167 -13.286 -37.676 1.00 57.53 159 VAL A CA 1
ATOM 1217 C C . VAL A 1 159 ? 14.065 -14.308 -37.913 1.00 57.53 159 VAL A C 1
ATOM 1219 O O . VAL A 1 159 ? 12.962 -13.953 -38.334 1.00 57.53 159 VAL A O 1
ATOM 1222 N N . SER A 1 160 ? 14.395 -15.592 -37.767 1.00 54.53 160 SER A N 1
ATOM 1223 C CA . SER A 1 160 ? 13.423 -16.673 -37.830 1.00 54.53 160 SER A CA 1
ATOM 1224 C C . SER A 1 160 ? 12.317 -16.291 -36.865 1.00 54.53 160 SER A C 1
ATOM 1226 O O . SER A 1 160 ? 12.567 -16.190 -35.666 1.00 54.53 160 SER A O 1
ATOM 1228 N N . ARG A 1 161 ? 11.125 -15.990 -37.388 1.00 54.91 161 ARG A N 1
ATOM 1229 C CA . ARG A 1 161 ? 9.952 -15.702 -36.571 1.00 54.91 161 ARG A CA 1
ATOM 1230 C C . ARG A 1 161 ? 9.696 -16.975 -35.780 1.00 54.91 161 ARG A C 1
ATOM 1232 O O . ARG A 1 161 ? 9.154 -17.939 -36.310 1.00 54.91 161 ARG A O 1
ATOM 1239 N N . VAL A 1 162 ? 10.209 -17.028 -34.557 1.00 53.16 162 VAL A N 1
ATOM 1240 C CA . VAL A 1 162 ? 9.944 -18.139 -33.661 1.00 53.16 162 VAL A CA 1
ATOM 1241 C C . VAL A 1 162 ? 8.486 -17.953 -33.269 1.00 53.16 162 VAL A C 1
ATOM 1243 O O . VAL A 1 162 ? 8.181 -17.190 -32.359 1.00 53.16 162 VAL A O 1
ATOM 1246 N N . GLU A 1 163 ? 7.582 -18.612 -33.995 1.00 53.47 163 GLU A N 1
ATOM 1247 C CA . GLU A 1 163 ? 6.226 -18.918 -33.537 1.00 53.47 163 GLU A CA 1
ATOM 1248 C C . GLU A 1 163 ? 6.339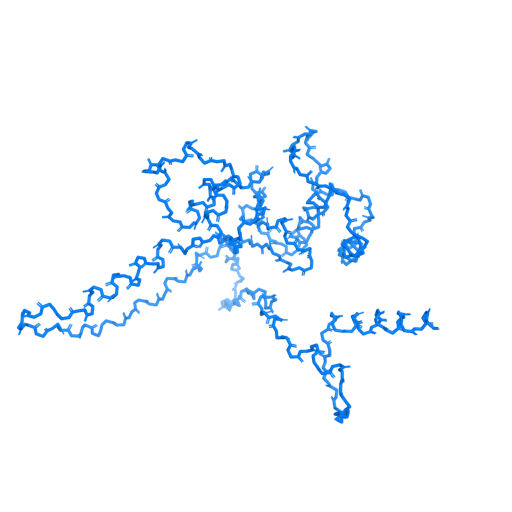 -19.881 -32.350 1.00 53.47 163 GLU A C 1
ATOM 1250 O O . GLU A 1 163 ? 5.969 -21.048 -32.406 1.00 53.47 163 GLU A O 1
ATOM 1255 N N . ARG A 1 164 ? 6.950 -19.422 -31.259 1.00 54.44 164 ARG A N 1
ATOM 1256 C CA . ARG A 1 164 ? 6.664 -19.997 -29.960 1.00 54.44 164 ARG A CA 1
ATOM 1257 C C . ARG A 1 164 ? 5.412 -19.292 -29.509 1.00 54.44 164 ARG A C 1
ATOM 1259 O O . ARG A 1 164 ? 5.413 -18.066 -29.390 1.00 54.44 164 ARG A O 1
ATOM 1266 N N . GLU A 1 165 ? 4.365 -20.073 -29.275 1.00 54.09 165 GLU A N 1
ATOM 1267 C CA . GLU A 1 165 ? 3.307 -19.645 -28.375 1.00 54.09 165 GLU A CA 1
ATOM 1268 C C . GLU A 1 165 ? 3.994 -19.010 -27.170 1.00 54.09 165 GLU A C 1
ATOM 1270 O O . GLU A 1 165 ? 4.872 -19.622 -26.546 1.00 54.09 165 GLU A O 1
ATOM 1275 N N . LEU A 1 166 ? 3.681 -17.734 -26.921 1.00 49.34 166 LEU A N 1
ATOM 1276 C CA . LEU A 1 166 ? 4.108 -17.106 -25.686 1.00 49.34 166 LEU A CA 1
ATOM 1277 C C . LEU A 1 166 ? 3.650 -18.051 -24.577 1.00 49.34 166 LEU A C 1
ATOM 1279 O O . LEU A 1 166 ? 2.491 -18.483 -24.620 1.00 49.34 166 LEU A O 1
ATOM 1283 N N . PRO A 1 167 ? 4.533 -18.422 -23.632 1.00 49.19 167 PRO A N 1
ATOM 1284 C CA . PRO A 1 167 ? 4.077 -19.176 -22.484 1.00 49.19 167 PRO A CA 1
ATOM 1285 C C . PRO A 1 167 ? 2.875 -18.420 -21.935 1.00 49.19 167 PRO A C 1
ATOM 1287 O O . PRO A 1 167 ? 2.941 -17.192 -21.791 1.00 49.19 167 PRO A O 1
ATOM 1290 N N . VAL A 1 168 ? 1.770 -19.143 -21.725 1.00 51.94 168 VAL A N 1
ATOM 1291 C CA . VAL A 1 168 ? 0.585 -18.605 -21.049 1.00 51.94 168 VAL A CA 1
ATOM 1292 C C . VAL A 1 168 ? 1.123 -17.766 -19.898 1.00 51.94 168 VAL A C 1
ATOM 1294 O O . VAL A 1 168 ? 2.006 -18.293 -19.202 1.00 51.94 168 VAL A O 1
ATOM 1297 N N . PRO A 1 169 ? 0.711 -16.485 -19.749 1.00 47.12 169 PRO A N 1
ATOM 1298 C CA . PRO A 1 169 ? 1.193 -15.653 -18.658 1.00 47.12 169 PRO A CA 1
ATOM 1299 C C . PRO A 1 169 ? 1.192 -16.538 -17.431 1.00 47.12 169 PRO A C 1
ATOM 1301 O O . PRO A 1 169 ? 0.153 -17.151 -17.168 1.00 47.12 169 PRO A O 1
ATOM 1304 N N . ILE A 1 170 ? 2.355 -16.720 -16.782 1.00 44.41 170 ILE A N 1
ATOM 1305 C CA . ILE A 1 170 ? 2.393 -17.431 -15.504 1.00 44.41 170 ILE A CA 1
ATOM 1306 C C . ILE A 1 170 ? 1.277 -16.770 -14.740 1.00 44.41 170 ILE A C 1
ATOM 1308 O O . ILE A 1 170 ? 1.347 -15.553 -14.536 1.00 44.41 170 ILE A O 1
ATOM 1312 N N . ASN A 1 171 ? 0.201 -17.520 -14.479 1.00 42.12 171 ASN A N 1
ATOM 1313 C CA . ASN A 1 171 ? -0.930 -16.949 -13.796 1.00 42.12 171 ASN A CA 1
ATOM 1314 C C . ASN A 1 171 ? -0.301 -16.275 -12.582 1.00 42.12 171 ASN A C 1
ATOM 1316 O O . ASN A 1 171 ? 0.384 -16.927 -11.797 1.00 42.12 171 ASN A O 1
ATOM 1320 N N . ALA A 1 172 ? -0.476 -14.962 -12.441 1.00 39.91 172 ALA A N 1
ATOM 1321 C CA . ALA A 1 172 ? -0.088 -14.288 -11.209 1.00 39.91 172 ALA A CA 1
ATOM 1322 C C . ALA A 1 172 ? -0.868 -14.873 -10.009 1.00 39.91 172 ALA A C 1
ATOM 1324 O O . ALA A 1 172 ? -0.602 -14.526 -8.865 1.00 39.91 172 ALA A O 1
ATOM 1325 N N . GLN A 1 173 ? -1.779 -15.822 -10.267 1.00 41.38 173 GLN A N 1
ATOM 1326 C CA . GLN A 1 173 ? -2.057 -16.955 -9.396 1.00 41.38 173 GLN A CA 1
ATOM 1327 C C . GLN A 1 173 ? -0.767 -17.760 -9.165 1.00 41.38 173 GLN A C 1
ATOM 1329 O O . GLN A 1 173 ? -0.528 -18.829 -9.735 1.00 41.38 173 GLN A O 1
ATOM 1334 N N . ARG A 1 174 ? 0.038 -17.285 -8.207 1.00 36.41 174 ARG A N 1
ATOM 1335 C CA . ARG A 1 174 ? 0.647 -18.221 -7.252 1.00 36.41 174 ARG A CA 1
ATOM 1336 C C . ARG A 1 174 ? -0.385 -19.314 -6.951 1.00 36.41 174 ARG A C 1
ATOM 1338 O O . ARG A 1 174 ? -1.558 -18.955 -6.859 1.00 36.41 174 ARG A O 1
ATOM 1345 N N . PRO A 1 175 ? 0.005 -20.594 -6.793 1.00 37.22 175 PRO A N 1
ATOM 1346 C CA . PRO A 1 175 ? -0.935 -21.606 -6.340 1.00 37.22 175 PRO A CA 1
ATOM 1347 C C . PRO A 1 175 ? -1.636 -21.023 -5.131 1.00 37.22 175 PRO A C 1
ATOM 1349 O O . PRO A 1 175 ? -0.985 -20.660 -4.146 1.00 37.22 175 PRO A O 1
ATOM 1352 N N . ASP A 1 176 ? -2.933 -20.798 -5.296 1.00 38.34 176 ASP A N 1
ATOM 1353 C CA . ASP A 1 176 ? -3.754 -20.205 -4.279 1.00 38.34 176 ASP A CA 1
ATOM 1354 C C . ASP A 1 176 ? -3.452 -21.008 -3.019 1.00 38.34 176 ASP A C 1
ATOM 1356 O O . ASP A 1 176 ? -3.709 -22.214 -2.969 1.00 38.34 176 ASP A O 1
ATOM 1360 N N . ALA A 1 177 ? -2.983 -20.355 -1.957 1.00 38.94 177 ALA A N 1
ATOM 1361 C CA . ALA A 1 177 ? -3.024 -20.953 -0.623 1.00 38.94 177 ALA A CA 1
ATOM 1362 C C . ALA A 1 177 ? -4.479 -21.302 -0.203 1.00 38.94 177 ALA A C 1
ATOM 1364 O O . ALA A 1 177 ? -4.727 -21.736 0.916 1.00 38.94 177 ALA A O 1
ATOM 1365 N N . ARG A 1 178 ? -5.450 -21.115 -1.112 1.00 40.34 178 ARG A N 1
ATOM 1366 C CA . ARG A 1 178 ? -6.883 -21.359 -1.011 1.00 40.34 178 ARG A CA 1
ATOM 1367 C C . ARG A 1 178 ? -7.403 -22.452 -1.946 1.00 40.34 178 ARG A C 1
ATOM 1369 O O . ARG A 1 178 ? -8.619 -22.565 -2.079 1.00 40.34 178 ARG A O 1
ATOM 1376 N N . GLN A 1 179 ? -6.558 -23.299 -2.542 1.00 36.81 179 GLN A N 1
ATOM 1377 C CA . GLN A 1 179 ? -7.041 -24.617 -2.980 1.00 36.81 179 GLN A CA 1
ATOM 1378 C C . GLN A 1 179 ? -7.306 -25.502 -1.751 1.00 36.81 179 GLN A C 1
ATOM 1380 O O . GLN A 1 179 ? -6.576 -26.445 -1.457 1.00 36.81 179 GLN A O 1
ATOM 1385 N N . LEU A 1 180 ? -8.377 -25.198 -1.016 1.00 36.91 180 LEU A N 1
ATOM 1386 C CA . LEU A 1 180 ? -9.053 -26.204 -0.211 1.00 36.91 180 LEU A CA 1
ATOM 1387 C C . LEU A 1 180 ? -9.900 -27.029 -1.176 1.00 36.91 180 LEU A C 1
ATOM 1389 O O . LEU A 1 180 ? -10.930 -26.592 -1.683 1.00 36.91 180 LEU A O 1
ATOM 1393 N N . VAL A 1 181 ? -9.375 -28.208 -1.481 1.00 34.69 181 VAL A N 1
ATOM 1394 C CA . VAL A 1 181 ? -10.019 -29.256 -2.264 1.00 34.69 181 VAL A CA 1
ATOM 1395 C C . VAL A 1 181 ? -11.331 -29.649 -1.580 1.00 34.69 181 VAL A C 1
ATOM 1397 O O . VAL A 1 181 ? -11.306 -30.216 -0.489 1.00 34.69 181 VAL A O 1
ATOM 1400 N N . GLU A 1 182 ? -12.475 -29.401 -2.222 1.00 36.81 182 GLU A N 1
ATOM 1401 C CA . GLU A 1 182 ? -13.683 -30.176 -1.926 1.00 36.81 182 GLU A CA 1
ATOM 1402 C C . GLU A 1 182 ? -13.623 -31.536 -2.649 1.00 36.81 182 GLU A C 1
ATOM 1404 O O . GLU A 1 182 ? -13.055 -31.627 -3.743 1.00 36.81 182 GLU A O 1
ATOM 1409 N N . PRO A 1 183 ? -14.211 -32.613 -2.090 1.00 38.66 183 PRO A N 1
ATOM 1410 C CA . PRO A 1 183 ? -13.922 -33.990 -2.500 1.00 38.66 183 PRO A CA 1
ATOM 1411 C C . PRO A 1 183 ? -14.457 -34.403 -3.886 1.00 38.66 183 PRO A C 1
ATOM 1413 O O . PRO A 1 183 ? -14.447 -35.590 -4.200 1.00 38.66 183 PRO A O 1
ATOM 1416 N N . GLN A 1 184 ? -14.978 -33.484 -4.707 1.00 35.88 184 GLN A N 1
ATOM 1417 C CA . GLN A 1 184 ? -15.777 -33.827 -5.897 1.00 35.88 184 GLN A CA 1
ATOM 1418 C C . GLN A 1 184 ? -15.370 -33.108 -7.196 1.00 35.88 184 GLN A C 1
ATOM 1420 O O . GLN A 1 184 ? -16.141 -33.060 -8.148 1.00 35.88 184 GLN A O 1
ATOM 1425 N N . GLY A 1 185 ? -14.129 -32.620 -7.296 1.00 37.12 185 GLY A N 1
ATOM 1426 C CA . GLY A 1 185 ? -13.480 -32.427 -8.605 1.00 37.12 185 GLY A CA 1
ATOM 1427 C C . GLY A 1 185 ? -14.034 -31.316 -9.509 1.00 37.12 185 GLY A C 1
ATOM 1428 O O . GLY A 1 185 ? -13.711 -31.285 -10.693 1.00 37.12 185 GLY A O 1
ATOM 1429 N N . SER A 1 186 ? -14.814 -30.377 -8.977 1.00 31.66 186 SER A N 1
ATOM 1430 C CA . SER A 1 186 ? -15.192 -29.144 -9.675 1.00 31.66 186 SER A CA 1
ATOM 1431 C C . SER A 1 186 ? -14.418 -27.979 -9.056 1.00 31.66 186 SER A C 1
ATOM 1433 O O . SER A 1 186 ? -14.751 -27.508 -7.968 1.00 31.66 186 SER A O 1
ATOM 1435 N N . ALA A 1 187 ? -13.362 -27.523 -9.733 1.00 31.38 187 ALA A N 1
ATOM 1436 C CA . ALA A 1 187 ? -12.656 -26.303 -9.363 1.00 31.38 187 ALA A CA 1
ATOM 1437 C C . ALA A 1 187 ? -13.540 -25.099 -9.711 1.00 31.38 187 ALA A C 1
ATOM 1439 O O . ALA A 1 187 ? -13.563 -24.624 -10.846 1.00 31.38 187 ALA A O 1
ATOM 1440 N N . VAL A 1 188 ? -14.296 -24.606 -8.733 1.00 29.17 188 VAL A N 1
ATOM 1441 C CA . VAL A 1 188 ? -14.885 -23.273 -8.824 1.00 29.17 188 VAL A CA 1
ATOM 1442 C C . VAL A 1 188 ? -13.741 -22.305 -8.559 1.00 29.17 188 VAL A C 1
ATOM 1444 O O . VAL A 1 188 ? -13.227 -22.259 -7.445 1.00 29.17 188 VAL A O 1
ATOM 1447 N N . LEU A 1 189 ? -13.323 -21.558 -9.588 1.00 29.53 189 LEU A N 1
ATOM 1448 C CA . LEU A 1 189 ? -12.527 -20.342 -9.418 1.00 29.53 189 LEU A CA 1
ATOM 1449 C C . LEU A 1 189 ? -13.144 -19.574 -8.251 1.00 29.53 189 LEU A C 1
ATOM 1451 O O . LEU A 1 189 ? -14.282 -19.105 -8.367 1.00 29.53 189 LEU A O 1
ATOM 1455 N N . ALA A 1 190 ? -12.429 -19.488 -7.125 1.00 33.16 190 ALA A N 1
ATOM 1456 C CA . ALA A 1 190 ? -12.800 -18.569 -6.068 1.00 33.16 190 ALA A CA 1
ATOM 1457 C C . ALA A 1 190 ? -12.969 -17.232 -6.773 1.00 33.16 190 ALA A C 1
ATOM 1459 O O . ALA A 1 190 ? -12.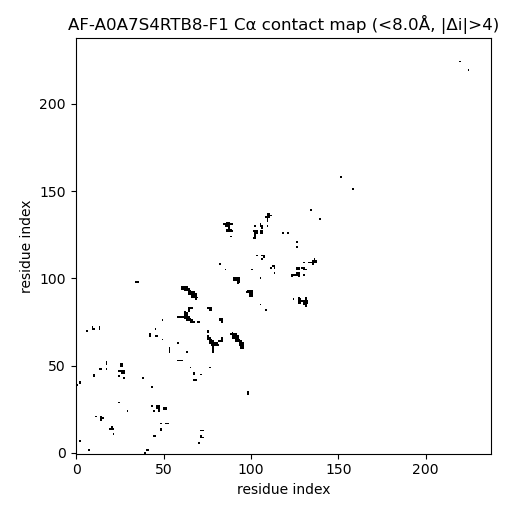027 -16.750 -7.404 1.00 33.16 190 ALA A O 1
ATOM 1460 N N . ARG A 1 191 ? -14.208 -16.726 -6.801 1.00 29.33 191 ARG A N 1
ATOM 1461 C CA . ARG A 1 191 ? -14.533 -15.476 -7.474 1.00 29.33 191 ARG A CA 1
ATOM 1462 C C . ARG A 1 191 ? -13.563 -14.452 -6.912 1.00 29.33 191 ARG A C 1
ATOM 1464 O O . ARG A 1 191 ? -13.758 -13.998 -5.787 1.00 29.33 191 ARG A O 1
ATOM 1471 N N . CYS A 1 192 ? -12.530 -14.121 -7.689 1.00 31.55 192 CYS A N 1
ATOM 1472 C CA . CYS A 1 192 ? -11.796 -12.879 -7.552 1.00 31.55 192 CYS A CA 1
ATOM 1473 C C . CYS A 1 192 ? -12.915 -11.860 -7.464 1.00 31.55 192 CYS A C 1
ATOM 1475 O O . CYS A 1 192 ? -13.706 -11.770 -8.408 1.00 31.55 192 CYS A O 1
ATOM 1477 N N . SER A 1 193 ? -13.140 -11.307 -6.270 1.00 34.97 193 SER A N 1
ATOM 1478 C CA . SER A 1 193 ? -14.374 -10.596 -5.978 1.00 34.97 193 SER A CA 1
ATOM 1479 C C . SER A 1 193 ? -14.580 -9.598 -7.105 1.00 34.97 193 SER A C 1
ATOM 1481 O O . SER A 1 193 ? -13.730 -8.730 -7.295 1.00 34.97 193 SER A O 1
ATOM 1483 N N . GLN A 1 194 ? -15.657 -9.778 -7.875 1.00 31.59 194 GLN A N 1
ATOM 1484 C CA . GLN A 1 194 ? -16.054 -8.978 -9.041 1.00 31.59 194 GLN A CA 1
ATOM 1485 C C . GLN A 1 194 ? -16.423 -7.531 -8.644 1.00 31.59 194 GLN A C 1
ATOM 1487 O O . GLN A 1 194 ? -17.330 -6.929 -9.197 1.00 31.59 194 GLN A O 1
ATOM 1492 N N . LEU A 1 195 ? -15.753 -6.986 -7.633 1.00 32.94 195 LEU A N 1
ATOM 1493 C CA . LEU A 1 195 ? -15.889 -5.646 -7.083 1.00 32.94 195 LEU A CA 1
ATOM 1494 C C . LEU A 1 195 ? -14.663 -4.772 -7.393 1.00 32.94 195 LEU A C 1
ATOM 1496 O O . LEU A 1 195 ? -14.607 -3.644 -6.925 1.00 32.94 195 LEU A O 1
ATOM 1500 N N . LEU A 1 196 ? -13.713 -5.284 -8.186 1.00 33.03 196 LEU A N 1
ATOM 1501 C CA . LEU A 1 196 ? -12.689 -4.499 -8.888 1.00 33.03 196 LEU A CA 1
ATOM 1502 C C . LEU A 1 196 ? -13.032 -4.366 -10.383 1.00 33.03 196 LEU A C 1
ATOM 1504 O O . LEU A 1 196 ? -12.146 -4.367 -11.230 1.00 33.03 196 LEU A O 1
ATOM 1508 N N . LEU A 1 197 ? -14.326 -4.322 -10.717 1.00 30.69 197 LEU A N 1
ATOM 1509 C CA . LEU A 1 197 ? -14.730 -3.591 -11.909 1.00 30.69 197 LEU A CA 1
ATOM 1510 C C . LEU A 1 197 ? -14.755 -2.125 -11.496 1.00 30.69 197 LEU A C 1
ATOM 1512 O O . LEU A 1 197 ? -15.478 -1.747 -10.573 1.00 30.69 197 LEU A O 1
ATOM 1516 N N . ASP A 1 198 ? -13.885 -1.355 -12.130 1.00 34.44 198 ASP A N 1
ATOM 1517 C CA . ASP A 1 198 ? -13.837 0.091 -12.049 1.00 34.44 198 ASP A CA 1
ATOM 1518 C C . ASP A 1 198 ? -15.225 0.663 -12.400 1.00 34.44 198 ASP A C 1
ATOM 1520 O O . ASP A 1 198 ? -15.599 0.745 -13.565 1.00 34.44 198 ASP A O 1
ATOM 1524 N N . ASP A 1 199 ? -15.994 1.072 -11.386 1.00 34.34 199 ASP A N 1
ATOM 1525 C CA . ASP A 1 199 ? -17.192 1.924 -11.524 1.00 34.34 199 ASP A CA 1
ATOM 1526 C C . ASP A 1 199 ? -16.775 3.402 -11.766 1.00 34.34 199 ASP A C 1
ATOM 1528 O O . ASP A 1 199 ? -17.433 4.336 -11.308 1.00 34.34 199 ASP A O 1
ATOM 1532 N N . ASP A 1 200 ? -15.652 3.631 -12.455 1.00 38.28 200 ASP A N 1
ATOM 1533 C CA . ASP A 1 200 ? -15.130 4.958 -12.813 1.00 38.28 200 ASP A CA 1
ATOM 1534 C C . ASP A 1 200 ? -15.626 5.397 -14.212 1.00 38.28 200 ASP A C 1
ATOM 1536 O O . ASP A 1 200 ? -14.906 6.042 -14.974 1.00 38.28 200 ASP A O 1
ATOM 1540 N N . SER A 1 201 ? -16.873 5.085 -14.582 1.00 36.31 201 SER A N 1
ATOM 1541 C CA . SER A 1 201 ? -17.530 5.780 -15.694 1.00 36.31 201 SER A CA 1
ATOM 1542 C C . SER A 1 201 ? -18.182 7.071 -15.184 1.00 36.31 201 SER A C 1
ATOM 1544 O O . SER A 1 201 ? -19.258 7.074 -14.585 1.00 36.31 201 SER A O 1
ATOM 1546 N N . GLU A 1 202 ? -17.540 8.207 -15.479 1.00 36.84 202 GLU A N 1
ATOM 1547 C CA . GLU A 1 202 ? -18.103 9.562 -15.321 1.00 36.84 202 GLU A CA 1
ATOM 1548 C C . GLU A 1 202 ? -19.486 9.737 -15.997 1.00 36.84 202 GLU A C 1
ATOM 1550 O O . GLU A 1 202 ? -20.213 10.685 -15.693 1.00 36.84 202 GLU A O 1
ATOM 1555 N N . GLU A 1 203 ? -19.908 8.807 -16.863 1.00 35.53 203 GLU A N 1
ATOM 1556 C CA . GLU A 1 203 ? -21.215 8.811 -17.535 1.00 35.53 203 GLU A CA 1
ATOM 1557 C C . GLU A 1 203 ? -22.420 8.757 -16.580 1.00 35.53 203 GLU A C 1
ATOM 1559 O O . GLU A 1 203 ? -23.477 9.303 -16.906 1.00 35.53 203 GLU A O 1
ATOM 1564 N N . ALA A 1 204 ? -22.289 8.180 -15.380 1.00 35.44 204 ALA A N 1
ATOM 1565 C CA . ALA A 1 204 ? -23.415 8.091 -14.444 1.00 35.44 204 ALA A CA 1
ATOM 1566 C C . ALA A 1 204 ? -23.788 9.443 -13.802 1.00 35.44 204 ALA A C 1
ATOM 1568 O O . ALA A 1 204 ? -24.920 9.617 -13.348 1.00 35.44 204 ALA A O 1
ATOM 1569 N N . ILE A 1 205 ? -22.866 10.414 -13.773 1.00 34.69 205 ILE A N 1
ATOM 1570 C CA . ILE A 1 205 ? -23.103 11.736 -13.168 1.00 34.69 205 ILE A CA 1
ATOM 1571 C C . ILE A 1 205 ? -23.812 12.673 -14.161 1.00 34.69 205 ILE A C 1
ATOM 1573 O O . ILE A 1 205 ? -24.650 13.480 -13.757 1.00 34.69 205 ILE A O 1
ATOM 1577 N N . CYS A 1 206 ? -23.566 12.522 -15.465 1.00 31.88 206 CYS A N 1
ATOM 1578 C CA . CYS A 1 206 ? -24.194 13.352 -16.499 1.00 31.88 206 CYS A CA 1
ATOM 1579 C C . CYS A 1 206 ? -25.666 12.994 -16.767 1.00 31.88 206 CYS A C 1
ATOM 1581 O O . CYS A 1 206 ? -26.445 13.871 -17.139 1.00 31.88 206 CYS A O 1
ATOM 1583 N N . ALA A 1 207 ? -26.088 11.750 -16.515 1.00 37.41 207 ALA A N 1
ATOM 1584 C CA . ALA A 1 207 ? -27.480 11.326 -16.706 1.00 37.41 207 ALA A CA 1
ATOM 1585 C C . ALA A 1 207 ? -28.466 11.939 -15.686 1.00 37.41 207 ALA A C 1
ATOM 1587 O O . ALA A 1 207 ? -29.675 11.904 -15.898 1.00 37.41 207 ALA A O 1
ATOM 1588 N N . ALA A 1 208 ? -27.972 12.523 -14.588 1.00 41.12 208 ALA A N 1
ATOM 1589 C CA . ALA A 1 208 ? -28.806 13.140 -13.554 1.00 41.12 208 ALA A CA 1
ATOM 1590 C C . ALA A 1 208 ? -29.149 14.621 -13.822 1.00 41.12 208 ALA A C 1
ATOM 1592 O O . ALA A 1 208 ? -29.925 15.205 -13.065 1.00 41.12 208 ALA A O 1
ATOM 1593 N N . ALA A 1 209 ? -28.585 15.236 -14.870 1.00 39.84 209 ALA A N 1
ATOM 1594 C CA . ALA A 1 209 ? -28.705 16.674 -15.131 1.00 39.84 209 ALA A CA 1
ATOM 1595 C C . ALA A 1 209 ? -29.528 17.049 -16.383 1.00 39.84 209 ALA A C 1
ATOM 1597 O O . ALA A 1 209 ? -29.609 18.232 -16.709 1.00 39.84 209 ALA A O 1
ATOM 1598 N N . GLY A 1 210 ? -30.159 16.098 -17.081 1.00 33.59 210 GLY A N 1
ATOM 1599 C CA . GLY A 1 210 ? -30.901 16.384 -18.315 1.00 33.59 210 GLY A CA 1
ATOM 1600 C C . GLY A 1 210 ? -32.040 15.405 -18.590 1.00 33.59 210 GLY A C 1
ATOM 1601 O O . GLY A 1 210 ? -31.921 14.210 -18.358 1.00 33.59 210 GLY A O 1
ATOM 1602 N N . GLU A 1 211 ? -33.156 15.954 -19.052 1.00 40.06 211 GLU A N 1
ATOM 1603 C CA . GLU A 1 211 ? -34.492 15.368 -19.166 1.00 40.06 211 GLU A CA 1
ATOM 1604 C C . GLU A 1 211 ? -34.630 14.071 -19.999 1.00 40.06 211 GLU A C 1
ATOM 1606 O O . GLU A 1 211 ? -34.080 13.919 -21.086 1.00 40.06 211 GLU A O 1
ATOM 1611 N N . THR A 1 212 ? -35.533 13.209 -19.509 1.00 40.53 212 THR A N 1
ATOM 1612 C CA . THR A 1 212 ? -36.302 12.150 -20.202 1.00 40.53 212 THR A CA 1
ATOM 1613 C C . THR A 1 212 ? -35.548 10.960 -20.818 1.00 40.53 212 THR A C 1
ATOM 1615 O O . THR A 1 212 ? -35.180 10.965 -21.987 1.00 40.53 212 THR A O 1
ATOM 1618 N N . ALA A 1 213 ? -35.500 9.850 -20.073 1.00 29.22 213 ALA A N 1
ATOM 1619 C CA . ALA A 1 213 ? -35.411 8.498 -20.634 1.00 29.22 213 ALA A CA 1
ATOM 1620 C C . ALA A 1 213 ? -36.544 7.622 -20.051 1.00 29.22 213 ALA A C 1
ATOM 1622 O O . ALA A 1 213 ? -36.911 7.813 -18.886 1.00 29.22 213 ALA A O 1
ATOM 1623 N N . PRO A 1 214 ? -37.158 6.728 -20.850 1.00 30.98 214 PRO A N 1
ATOM 1624 C CA . PRO A 1 214 ? -38.381 6.028 -20.478 1.00 30.98 214 PRO A CA 1
ATOM 1625 C C . PRO A 1 214 ? -38.124 4.916 -19.456 1.00 30.98 214 PRO A C 1
ATOM 1627 O O . PRO A 1 214 ? -37.036 4.356 -19.362 1.00 30.98 214 PRO A O 1
ATOM 1630 N N . ALA A 1 215 ? -39.173 4.620 -18.693 1.00 37.56 215 ALA A N 1
ATOM 1631 C CA . ALA A 1 215 ? -39.205 3.620 -17.642 1.00 37.56 215 ALA A CA 1
ATOM 1632 C C . ALA A 1 215 ? -39.031 2.191 -18.188 1.00 37.56 215 ALA A C 1
ATOM 1634 O O . ALA A 1 215 ? -40.002 1.569 -18.604 1.00 37.56 215 ALA A O 1
ATOM 1635 N N . GLU A 1 216 ? -37.815 1.660 -18.109 1.00 35.31 216 GLU A N 1
ATOM 1636 C CA . GLU A 1 216 ? -37.565 0.232 -17.898 1.00 35.31 216 GLU A CA 1
ATOM 1637 C C . GLU A 1 216 ? -36.501 0.088 -16.799 1.00 35.31 216 GLU A C 1
ATOM 1639 O O . GLU A 1 216 ? -35.490 0.790 -16.774 1.00 35.31 216 GLU A O 1
ATOM 1644 N N . GLU A 1 217 ? -36.803 -0.758 -15.818 1.00 42.47 217 GLU A N 1
ATOM 1645 C CA . GLU A 1 217 ? -36.099 -0.912 -14.545 1.00 42.47 217 GLU A CA 1
ATOM 1646 C C . GLU A 1 217 ? -34.632 -1.342 -14.729 1.00 42.47 217 GLU A C 1
ATOM 1648 O O . GLU A 1 217 ? -34.317 -2.524 -14.856 1.00 42.47 217 GLU A O 1
ATOM 1653 N N . ALA A 1 218 ? -33.701 -0.386 -14.677 1.00 39.56 218 ALA A N 1
ATOM 1654 C CA . ALA A 1 218 ? -32.292 -0.689 -14.452 1.00 39.56 218 ALA A CA 1
ATOM 1655 C C . ALA A 1 218 ? -32.064 -0.975 -12.952 1.00 39.56 218 ALA A C 1
ATOM 1657 O O . ALA A 1 218 ? -32.480 -0.168 -12.113 1.00 39.56 218 ALA A O 1
ATOM 1658 N N . PRO A 1 219 ? -31.383 -2.073 -12.569 1.00 39.03 219 PRO A N 1
ATOM 1659 C CA . PRO A 1 219 ? -31.095 -2.359 -11.172 1.00 39.03 219 PRO A CA 1
ATOM 1660 C C . PRO A 1 219 ? -30.010 -1.390 -10.706 1.00 39.03 219 PRO A C 1
ATOM 1662 O O . PRO A 1 219 ? -28.818 -1.614 -10.915 1.00 39.03 219 PRO A O 1
ATOM 1665 N N . TRP A 1 220 ? -30.413 -0.275 -10.103 1.00 43.69 220 TRP A N 1
ATOM 1666 C CA . TRP A 1 220 ? -29.466 0.675 -9.536 1.00 43.69 220 TRP A CA 1
ATOM 1667 C C . TRP A 1 220 ? -28.561 -0.040 -8.534 1.00 43.69 220 TRP A C 1
ATOM 1669 O O . TRP A 1 220 ? -29.026 -0.743 -7.630 1.00 43.69 220 TRP A O 1
ATOM 1679 N N . SER A 1 221 ? -27.249 0.152 -8.678 1.00 49.06 221 SER A N 1
ATOM 1680 C CA . SER A 1 221 ? -26.303 -0.297 -7.664 1.00 49.06 221 SER A CA 1
ATOM 1681 C C . SER A 1 221 ? -26.699 0.322 -6.316 1.00 49.06 221 SER A C 1
ATOM 1683 O O . SER A 1 221 ? -27.166 1.463 -6.249 1.00 49.06 221 SER A O 1
ATOM 1685 N N . ARG A 1 222 ? -26.522 -0.411 -5.205 1.00 43.78 222 ARG A N 1
ATOM 1686 C CA . ARG A 1 222 ? -26.910 0.080 -3.862 1.00 43.78 222 ARG A CA 1
ATOM 1687 C C . ARG A 1 222 ? -26.298 1.452 -3.535 1.00 43.78 222 ARG A C 1
ATOM 1689 O O . ARG A 1 222 ? -26.883 2.208 -2.771 1.00 43.78 222 ARG A O 1
ATOM 1696 N N . ARG A 1 223 ? -25.153 1.793 -4.142 1.00 41.03 223 ARG A N 1
ATOM 1697 C CA . ARG A 1 223 ? -24.508 3.111 -4.032 1.00 41.03 223 ARG A CA 1
ATOM 1698 C C . ARG A 1 223 ? -25.279 4.215 -4.754 1.00 41.03 223 ARG A C 1
ATOM 1700 O O . ARG A 1 223 ? -25.463 5.272 -4.162 1.00 41.03 223 ARG A O 1
ATOM 1707 N N . ALA A 1 224 ? -25.765 3.968 -5.971 1.00 44.88 224 ALA A N 1
ATOM 1708 C CA . ALA A 1 224 ? -26.590 4.922 -6.711 1.00 44.88 224 ALA A CA 1
ATOM 1709 C C . ALA A 1 224 ? -27.911 5.208 -5.976 1.00 44.88 224 ALA A C 1
ATOM 1711 O O . ALA A 1 224 ? -28.302 6.363 -5.836 1.00 44.88 224 ALA A O 1
ATOM 1712 N N . ALA A 1 225 ? -28.536 4.176 -5.398 1.00 48.16 225 ALA A N 1
ATOM 1713 C CA . ALA A 1 225 ? -29.740 4.341 -4.582 1.00 48.16 225 ALA A CA 1
ATOM 1714 C C . ALA A 1 225 ? -29.499 5.221 -3.338 1.00 48.16 225 ALA A C 1
ATOM 1716 O O . ALA A 1 225 ? -30.315 6.086 -3.024 1.00 48.16 225 ALA A O 1
ATOM 1717 N N . VAL A 1 226 ? -28.357 5.047 -2.660 1.00 48.47 226 VAL A N 1
ATOM 1718 C CA . VAL A 1 226 ? -27.966 5.864 -1.496 1.00 48.47 226 VAL A CA 1
ATOM 1719 C C . VAL A 1 226 ? -27.665 7.312 -1.894 1.00 48.47 226 VAL A C 1
ATOM 1721 O O . VAL A 1 226 ? -28.080 8.231 -1.192 1.00 48.47 226 VAL A O 1
ATOM 1724 N N . LEU A 1 227 ? -26.994 7.535 -3.028 1.00 48.62 227 LEU A N 1
ATOM 1725 C CA . LEU A 1 227 ? -26.694 8.882 -3.523 1.00 48.62 227 LEU A CA 1
ATOM 1726 C C . LEU A 1 227 ? -27.977 9.650 -3.875 1.00 48.62 227 LEU A C 1
ATOM 1728 O O . LEU A 1 227 ? -28.124 10.813 -3.511 1.00 48.62 227 LEU A O 1
ATOM 1732 N N . VAL A 1 228 ? -28.931 8.977 -4.524 1.00 55.19 228 VAL A N 1
ATOM 1733 C CA . VAL A 1 228 ? -30.242 9.545 -4.872 1.00 55.19 228 VAL A CA 1
ATOM 1734 C C . VAL A 1 228 ? -31.072 9.848 -3.623 1.00 55.19 228 VAL A C 1
ATOM 1736 O O . VAL A 1 228 ? -31.727 10.886 -3.575 1.00 55.19 228 VAL A O 1
ATOM 1739 N N . ALA A 1 229 ? -31.029 8.993 -2.597 1.00 51.09 229 ALA A N 1
ATOM 1740 C CA . ALA A 1 229 ? -31.711 9.252 -1.329 1.00 51.09 229 ALA A CA 1
ATOM 1741 C C . ALA A 1 229 ? -31.131 10.483 -0.606 1.00 51.09 229 ALA A C 1
ATOM 1743 O O . ALA A 1 229 ? -31.882 11.368 -0.210 1.00 51.09 229 ALA A O 1
ATOM 1744 N N . LEU A 1 230 ? -29.800 10.595 -0.529 1.00 49.09 230 LEU A N 1
ATOM 1745 C CA . LEU A 1 230 ? -29.116 11.741 0.083 1.00 49.09 230 LEU A CA 1
ATOM 1746 C C . LEU A 1 230 ? -29.373 13.057 -0.661 1.00 49.09 230 LEU A C 1
ATOM 1748 O O . LEU A 1 230 ? -29.557 14.096 -0.032 1.00 49.09 230 LEU A O 1
ATOM 1752 N N . LEU A 1 231 ? -29.401 13.025 -1.995 1.00 50.66 231 LEU A N 1
ATOM 1753 C CA . LEU A 1 231 ? -29.713 14.204 -2.807 1.00 50.66 231 LEU A CA 1
ATOM 1754 C C . LEU A 1 231 ? -31.169 14.654 -2.639 1.00 50.66 231 LEU A C 1
ATOM 1756 O O . LEU A 1 231 ? -31.436 15.853 -2.671 1.00 50.66 231 LEU A O 1
ATOM 1760 N N . ARG A 1 232 ? -32.103 13.717 -2.433 1.00 54.47 232 ARG A N 1
ATOM 1761 C CA . ARG A 1 232 ? -33.511 14.030 -2.147 1.00 54.47 232 ARG A CA 1
ATOM 1762 C C . ARG A 1 232 ? -33.692 14.653 -0.768 1.00 54.47 232 ARG A C 1
ATOM 1764 O O . ARG A 1 232 ? -34.401 15.648 -0.674 1.00 54.47 232 ARG A O 1
ATOM 1771 N N . ASP A 1 233 ? -33.016 14.135 0.255 1.00 48.69 233 ASP A N 1
ATOM 1772 C CA . ASP A 1 233 ? -33.050 14.726 1.599 1.00 48.69 233 ASP A CA 1
ATOM 1773 C C . ASP A 1 233 ? -32.465 16.148 1.597 1.00 48.69 233 ASP A C 1
ATOM 1775 O O . ASP A 1 233 ? -33.084 17.074 2.113 1.00 48.69 233 ASP A O 1
ATOM 1779 N N . LEU A 1 234 ? -31.338 16.369 0.909 1.00 45.03 234 LEU A N 1
ATOM 1780 C CA . LEU A 1 234 ? -30.736 17.703 0.765 1.00 45.03 234 LEU A CA 1
ATOM 1781 C C . LEU A 1 234 ? -31.606 18.689 -0.033 1.00 45.03 234 LEU A C 1
ATOM 1783 O O . LEU A 1 234 ? -31.511 19.898 0.174 1.00 45.03 234 LEU A O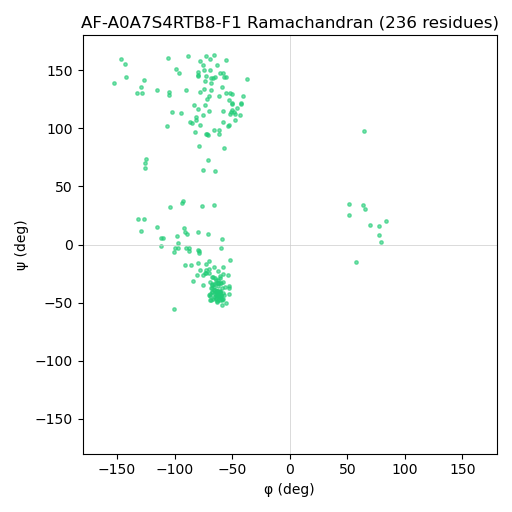 1
ATOM 1787 N N . ALA A 1 235 ? -32.429 18.193 -0.960 1.00 50.00 235 ALA A N 1
ATOM 1788 C CA . ALA A 1 235 ? -33.373 19.010 -1.718 1.00 50.00 235 ALA A CA 1
ATOM 1789 C C . ALA A 1 235 ? -34.658 19.319 -0.930 1.00 50.00 235 ALA A C 1
ATOM 1791 O O . ALA A 1 235 ? -35.279 20.343 -1.190 1.00 50.00 235 ALA A O 1
ATOM 1792 N N . ALA A 1 236 ? -35.040 18.465 0.024 1.00 50.41 236 ALA A N 1
ATOM 1793 C CA . ALA A 1 236 ? -36.201 18.658 0.895 1.00 50.41 236 ALA A CA 1
ATOM 1794 C C . ALA A 1 236 ? -35.938 19.630 2.063 1.00 50.41 236 ALA A C 1
ATOM 1796 O O . ALA A 1 236 ? -36.881 20.123 2.675 1.00 50.41 236 ALA A O 1
ATOM 1797 N N . GLU A 1 237 ? -34.668 19.920 2.363 1.00 46.91 237 GLU A N 1
ATOM 1798 C CA . GLU A 1 237 ? -34.238 20.895 3.378 1.00 46.91 237 GLU A CA 1
ATOM 1799 C C . GLU A 1 237 ? -34.066 22.335 2.832 1.00 46.91 237 GLU A C 1
ATOM 1801 O O . GLU A 1 237 ? -33.556 23.208 3.541 1.00 46.91 237 GLU A O 1
ATOM 1806 N N . ARG A 1 238 ? -34.490 22.604 1.587 1.00 40.66 238 ARG A N 1
ATOM 1807 C CA . ARG A 1 238 ? -34.584 23.947 0.980 1.00 40.66 238 ARG A CA 1
ATOM 1808 C C . ARG A 1 238 ? -36.033 24.387 0.816 1.00 40.66 238 ARG A C 1
ATOM 1810 O O . ARG A 1 238 ? -36.270 25.600 1.006 1.00 40.66 238 ARG A O 1
#

Mean predicted aligned error: 14.7 Å

pLDDT: mean 73.78, std 24.57, range [29.17, 96.81]